Protein AF-0000000082835584 (afdb_homodimer)

pLDDT: mean 94.52, std 11.18, range [26.78, 98.94]

InterPro domains:
  IPR000182 GNAT domain [PF00583] (38-146)
  IPR000182 GNAT domain [PS51186] (7-173)
  IPR016181 Acyl-CoA N-acyltransferase [SSF55729] (5-172)
  IPR050832 Bacterial Acetyltransferase [PTHR43877] (9-153)

Foldseek 3Di:
DVPPQLKDKDWDALVCLVLVLVQLLVCCVPPVVFAQDHNVVSVPDDSVNSNCQADDPDLKTKMFMDNNPHTFWIKIKAADDDPVRRLEMEIHRTDGHPVPPPPCVSVVRVVVRVVSQLVPPNHFKYKYKGWPPPVVVVVSCVVVPKDFDDKAWQPDADPNDGTIMTIIMHTDPPD/DVPPQLKDKDWDALVCLVLVLVQLLVCCVPPVVFAQDHNVVSVPDDSVNSNCQADDPDLKTKMFMDNNPHTFWIKIKAADDDPVRRLEMEIHRTDGHPVPPPPCRSVVRVVVRVVSQLVPPNHFKYKYKGWPPPPVVVVSCVVVPKDFDDKAWQPDADPNDGTIMTIIMHTDPPD

Solvent-accessible surface area (backbone atoms only — not comparable to full-atom values): 19105 Å² total; per-residue (Å²): 132,80,82,70,74,60,58,46,76,45,74,47,47,63,89,43,26,68,61,48,53,52,51,51,49,49,44,31,67,74,46,40,74,76,43,72,64,47,44,83,64,55,73,72,55,48,65,68,55,45,27,49,63,38,58,45,93,60,91,38,45,29,35,31,33,20,53,75,88,44,76,44,28,35,25,30,28,37,58,41,79,49,81,28,30,42,40,29,30,37,48,44,72,74,47,59,43,78,94,58,58,94,69,60,56,65,58,55,40,49,50,54,39,51,54,50,49,64,67,38,83,70,37,40,34,40,32,38,72,43,39,64,85,44,56,69,60,52,51,52,44,41,74,72,58,33,41,77,39,30,51,41,73,61,53,33,42,55,94,84,42,68,38,38,26,34,32,31,37,28,76,54,84,93,117,132,82,83,70,72,61,59,45,76,45,72,47,47,62,88,43,24,66,62,49,52,51,51,52,50,49,44,30,67,75,46,40,75,77,44,71,62,48,44,84,64,56,72,72,56,49,66,71,56,47,27,49,64,38,59,46,93,60,90,38,42,29,34,31,33,20,52,76,88,44,78,45,29,36,24,29,29,36,56,41,79,49,80,29,30,40,39,30,29,37,49,44,72,73,46,59,43,78,94,57,57,93,69,59,55,62,58,55,41,48,49,54,38,52,54,50,48,64,66,38,83,70,38,40,34,41,30,39,73,44,38,63,84,45,56,69,59,53,51,52,43,42,76,74,57,34,41,76,40,28,50,40,75,61,54,33,41,55,94,84,42,69,36,40,26,35,31,32,37,28,76,53,84,95,117

Organism: NCBI:txid1287738

Radius of gyration: 22.12 Å; Cα contacts (8 Å, |Δi|>4): 661; chains: 2; bounding box: 45×80×45 Å

Sequence (350 aa):
MTSASGLLVRRLIPLDAQALRQLRLDALRETPEAFGSSYEEEHTLTLEDIRGWIAPADDSAMFGVFSETALAGIAGVTRQRKLKMRHKALIWSVYVAPEWRGRGLARLLMRAAIDHAGAMRGVRTVQLSVTANNAAARRLYASLGFEEYGLEREALCVNGQLYDEVLMALALSGRMTSASGLLVRRLIPLDAQALRQLRLDALRETPEAFGSSYEEEHTLTLEDIRGWIAPADDSAMFGVFSETALAGIAGVTRQRKLKMRHKALIWSVYVAPEWRGRGLARLLMRAAIDHAGAMRGVRTVQLSVTANNAAARRLYASLGFEEYGLEREALCVNGQLYDEVLMALALSGR

Secondary structure (DSSP, 8-state):
------EEEEE--GGGHHHHHHHHHHHHHH-GGG-SS-HHHHTT--HHHHHHHHS-SSS-EEEEEEETTEEEEEEEEEE--SGGGTTEEEEEEEEE-GGGTTSSHHHHHHHHHHHHHHHSTT--EEEEEEETT-HHHHHHHHHTT-EEEEEEEEEEEETTEEEEEEEEEEE-TT-/------EEEEE--GGGHHHHHHHHHHHHHH-GGG-SS-HHHHTT--HHHHHHHHS-SSS-EEEEEEETTEEEEEEEEEE--SGGGTTEEEEEEEEE-GGGTTSSHHHHHHHHHHHHHHHSTT--EEEEEEETT-HHHHHHHHHTT-EEEEEEEEEEEETTEEEEEEEEEEE-TT-

Structure (mmCIF, N/CA/C/O backbone):
data_AF-0000000082835584-model_v1
#
loop_
_entity.id
_entity.type
_entity.pdbx_description
1 polymer 'Mycothiol acetyltransferase'
#
loop_
_atom_site.group_PDB
_atom_site.id
_atom_site.type_symbol
_atom_site.label_atom_id
_atom_site.label_alt_id
_atom_site.label_comp_id
_atom_site.label_asym_id
_atom_site.label_entity_id
_atom_site.label_seq_id
_atom_site.pdbx_PDB_ins_code
_atom_site.Cartn_x
_atom_site.Cartn_y
_atom_site.Cartn_z
_atom_site.occupancy
_atom_site.B_iso_or_equiv
_atom_site.auth_seq_id
_atom_site.auth_comp_id
_atom_site.auth_asym_id
_atom_site.auth_atom_id
_atom_site.pdbx_PDB_model_num
ATOM 1 N N . MET A 1 1 ? -19.094 -39.125 -17.234 1 26.78 1 MET A N 1
ATOM 2 C CA . MET A 1 1 ? -18.078 -38.312 -17.906 1 26.78 1 MET A CA 1
ATOM 3 C C . MET A 1 1 ? -17.031 -37.812 -16.906 1 26.78 1 MET A C 1
ATOM 5 O O . MET A 1 1 ? -17.312 -36.938 -16.094 1 26.78 1 MET A O 1
ATOM 9 N N . THR A 1 2 ? -16.203 -38.719 -16.219 1 34.97 2 THR A N 1
ATOM 10 C CA . THR A 1 2 ? -15.211 -38.5 -15.18 1 34.97 2 THR A CA 1
ATOM 11 C C . THR A 1 2 ? -14.266 -37.375 -15.539 1 34.97 2 THR A C 1
ATOM 13 O O . THR A 1 2 ? -13.555 -37.438 -16.547 1 34.97 2 THR A O 1
ATOM 16 N N . SER A 1 3 ? -14.547 -36.156 -15.805 1 39.88 3 SER A N 1
ATOM 17 C CA . SER A 1 3 ? -13.727 -35.031 -16.25 1 39.88 3 SER A CA 1
ATOM 18 C C . SER A 1 3 ? -12.312 -35.125 -15.68 1 39.88 3 SER A C 1
ATOM 20 O O . SER A 1 3 ? -12.125 -34.969 -14.469 1 39.88 3 SER A O 1
ATOM 22 N N . ALA A 1 4 ? -11.359 -35.906 -16.078 1 44.84 4 ALA A N 1
ATOM 23 C CA . ALA A 1 4 ? -10.117 -36.594 -15.797 1 44.84 4 ALA A CA 1
ATOM 24 C C . ALA A 1 4 ? -9.039 -35.656 -15.289 1 44.84 4 ALA A C 1
ATOM 26 O O . ALA A 1 4 ? -7.895 -36.062 -15.07 1 44.84 4 ALA A O 1
ATOM 27 N N . SER A 1 5 ? -8.836 -34.25 -15.742 1 60.34 5 SER A N 1
ATOM 28 C CA . SER A 1 5 ? -7.586 -33.562 -15.508 1 60.34 5 SER A CA 1
ATOM 29 C C . SER A 1 5 ? -7.305 -33.406 -14.016 1 60.34 5 SER A C 1
ATOM 31 O O . SER A 1 5 ? -8.18 -33 -13.242 1 60.34 5 SER A O 1
ATOM 33 N N . GLY A 1 6 ? -6.676 -34.469 -13.461 1 82.12 6 GLY A N 1
ATOM 34 C CA . GLY A 1 6 ? -6.137 -34.719 -12.125 1 82.12 6 GLY A CA 1
ATOM 35 C C . GLY A 1 6 ? -5.758 -33.438 -11.398 1 82.12 6 GLY A C 1
ATOM 36 O O . GLY A 1 6 ? -5.004 -33.469 -10.43 1 82.12 6 GLY A O 1
ATOM 37 N N . LEU A 1 7 ? -6.266 -32.406 -11.984 1 91.44 7 LEU A N 1
ATOM 38 C CA . LEU A 1 7 ? -5.926 -31.141 -11.32 1 91.44 7 LEU A CA 1
ATOM 39 C C . LEU A 1 7 ? -7.012 -30.734 -10.328 1 91.44 7 LEU A C 1
ATOM 41 O O . LEU A 1 7 ? -8.203 -30.906 -10.602 1 91.44 7 LEU A O 1
ATOM 45 N N . LEU A 1 8 ? -6.691 -30.25 -9.172 1 95.12 8 LEU A N 1
ATOM 46 C CA . LEU A 1 8 ? -7.582 -29.812 -8.102 1 95.12 8 LEU A CA 1
ATOM 47 C C . LEU A 1 8 ? -7.184 -28.422 -7.613 1 95.12 8 LEU A C 1
ATOM 49 O O . LEU A 1 8 ? -6.012 -28.172 -7.316 1 95.12 8 LEU A O 1
ATOM 53 N N . VAL A 1 9 ? -8.18 -27.516 -7.656 1 97.94 9 VAL A N 1
ATOM 54 C CA . VAL A 1 9 ? -7.965 -26.219 -7.031 1 97.94 9 VAL A CA 1
ATOM 55 C C . VAL A 1 9 ? -8.648 -26.188 -5.664 1 97.94 9 VAL A C 1
ATOM 57 O O . VAL A 1 9 ? -9.836 -26.484 -5.551 1 97.94 9 VAL A O 1
ATOM 60 N N . ARG A 1 10 ? -7.914 -25.828 -4.688 1 97.12 10 ARG A N 1
ATOM 61 C CA . ARG A 1 10 ? -8.5 -25.734 -3.354 1 97.12 10 ARG A CA 1
ATOM 62 C C . ARG A 1 10 ? -7.719 -24.766 -2.479 1 97.12 10 ARG A C 1
ATOM 64 O O . ARG A 1 10 ? -6.598 -24.375 -2.814 1 97.12 10 ARG A O 1
ATOM 71 N N . ARG A 1 11 ? -8.359 -24.406 -1.353 1 97.31 11 ARG A N 1
ATOM 72 C CA . ARG A 1 11 ? -7.691 -23.594 -0.345 1 97.31 11 ARG A CA 1
ATOM 73 C C . ARG A 1 11 ? -6.539 -24.359 0.302 1 97.31 11 ARG A C 1
ATOM 75 O O . ARG A 1 11 ? -6.672 -25.547 0.618 1 97.31 11 ARG A O 1
ATOM 82 N N . LEU A 1 12 ? -5.422 -23.672 0.464 1 97.81 12 LEU A N 1
ATOM 83 C CA . LEU A 1 12 ? -4.281 -24.266 1.152 1 97.81 12 LEU A CA 1
ATOM 84 C C . LEU A 1 12 ? -4.547 -24.375 2.65 1 97.81 12 LEU A C 1
ATOM 86 O O . LEU A 1 12 ? -5.223 -23.516 3.227 1 97.81 12 LEU A O 1
ATOM 90 N N . ILE A 1 13 ? -4.016 -25.406 3.26 1 95.88 13 ILE A N 1
ATOM 91 C CA . ILE A 1 13 ? -4.113 -25.656 4.695 1 95.88 13 ILE A CA 1
ATOM 92 C C . ILE A 1 13 ? -2.717 -25.797 5.293 1 95.88 13 ILE A C 1
ATOM 94 O O . ILE A 1 13 ? -1.732 -25.922 4.562 1 95.88 13 ILE A O 1
ATOM 98 N N . PRO A 1 14 ? -2.604 -25.75 6.566 1 95.75 14 PRO A N 1
ATOM 99 C CA . PRO A 1 14 ? -1.285 -25.75 7.203 1 95.75 14 PRO A CA 1
ATOM 100 C C . PRO A 1 14 ? -0.418 -26.922 6.762 1 95.75 14 PRO A C 1
ATOM 102 O O . PRO A 1 14 ? 0.806 -26.797 6.676 1 95.75 14 PRO A O 1
ATOM 105 N N . LEU A 1 15 ? -0.981 -28 6.383 1 95.5 15 LEU A N 1
ATOM 106 C CA . LEU A 1 15 ? -0.237 -29.188 5.945 1 95.5 15 LEU A CA 1
ATOM 107 C C . LEU A 1 15 ? 0.437 -28.922 4.602 1 95.5 15 LEU A C 1
ATOM 109 O O . LEU A 1 15 ? 1.342 -29.672 4.207 1 95.5 15 LEU A O 1
ATOM 113 N N . ASP A 1 16 ? 0.063 -27.859 3.883 1 97.31 16 ASP A N 1
ATOM 114 C CA . ASP A 1 16 ? 0.624 -27.531 2.576 1 97.31 16 ASP A CA 1
ATOM 115 C C . ASP A 1 16 ? 1.821 -26.594 2.709 1 97.31 16 ASP A C 1
ATOM 117 O O . ASP A 1 16 ? 2.422 -26.203 1.708 1 97.31 16 ASP A O 1
ATOM 121 N N . ALA A 1 17 ? 2.217 -26.266 3.961 1 97.56 17 ALA A N 1
ATOM 122 C CA . ALA A 1 17 ? 3.166 -25.188 4.215 1 97.56 17 ALA A CA 1
ATOM 123 C C . ALA A 1 17 ? 4.508 -25.469 3.547 1 97.56 17 ALA A C 1
ATOM 125 O O . ALA A 1 17 ? 5.113 -24.562 2.955 1 97.56 17 ALA A O 1
ATOM 126 N N . GLN A 1 18 ? 4.973 -26.672 3.652 1 97.75 18 GLN A N 1
ATOM 127 C CA . GLN A 1 18 ? 6.273 -27 3.078 1 97.75 18 GLN A CA 1
ATOM 128 C C . GLN A 1 18 ? 6.262 -26.844 1.561 1 97.75 18 GLN A C 1
ATOM 130 O O . GLN A 1 18 ? 7.184 -26.266 0.98 1 97.75 18 GLN A O 1
ATOM 135 N N . ALA A 1 19 ? 5.262 -27.391 0.905 1 98.19 19 ALA A N 1
ATOM 136 C CA . ALA A 1 19 ? 5.133 -27.281 -0.545 1 98.19 19 ALA A CA 1
ATOM 137 C C . ALA A 1 19 ? 4.992 -25.828 -0.977 1 98.19 19 ALA A C 1
ATOM 139 O O . ALA A 1 19 ? 5.57 -25.422 -1.984 1 98.19 19 ALA A O 1
ATOM 140 N N . LEU A 1 20 ? 4.25 -25.109 -0.213 1 98.38 20 LEU A N 1
ATOM 141 C CA . LEU A 1 20 ? 4.066 -23.688 -0.498 1 98.38 20 LEU A CA 1
ATOM 142 C C . LEU A 1 20 ? 5.395 -22.938 -0.404 1 98.38 20 LEU A C 1
ATOM 144 O O . LEU A 1 20 ? 5.738 -22.156 -1.298 1 98.38 20 LEU A O 1
ATOM 148 N N . ARG A 1 21 ? 6.109 -23.141 0.672 1 98.25 21 ARG A N 1
ATOM 149 C CA . ARG A 1 21 ? 7.398 -22.484 0.85 1 98.25 21 ARG A CA 1
ATOM 150 C C . ARG A 1 21 ? 8.32 -22.75 -0.335 1 98.25 21 ARG A C 1
ATOM 152 O O . ARG A 1 21 ? 8.922 -21.828 -0.881 1 98.25 21 ARG A O 1
ATOM 159 N N . GLN A 1 22 ? 8.383 -24 -0.688 1 98.06 22 GLN A N 1
ATOM 160 C CA . GLN A 1 22 ? 9.266 -24.375 -1.788 1 98.06 22 GLN A CA 1
ATOM 161 C C . GLN A 1 22 ? 8.828 -23.703 -3.09 1 98.06 22 GLN A C 1
ATOM 163 O O . GLN A 1 22 ? 9.656 -23.156 -3.822 1 98.06 22 GLN A O 1
ATOM 168 N N . LEU A 1 23 ? 7.582 -23.719 -3.4 1 98.44 23 LEU A N 1
ATOM 169 C CA . LEU A 1 23 ? 7.078 -23.125 -4.637 1 98.44 23 LEU A CA 1
ATOM 170 C C . LEU A 1 23 ? 7.324 -21.625 -4.664 1 98.44 23 LEU A C 1
ATOM 172 O O . LEU A 1 23 ? 7.707 -21.078 -5.699 1 98.44 23 LEU A O 1
ATOM 176 N N . ARG A 1 24 ? 7.062 -20.969 -3.559 1 98.19 24 ARG A N 1
ATOM 177 C CA . ARG A 1 24 ? 7.305 -19.531 -3.467 1 98.19 24 ARG A CA 1
ATOM 178 C C . ARG A 1 24 ? 8.773 -19.203 -3.695 1 98.19 24 ARG A C 1
ATOM 180 O O . ARG A 1 24 ? 9.102 -18.281 -4.43 1 98.19 24 ARG A O 1
ATOM 187 N N . LEU A 1 25 ? 9.633 -19.953 -3.027 1 98.31 25 LEU A N 1
ATOM 188 C CA . LEU A 1 25 ? 11.062 -19.688 -3.197 1 98.31 25 LEU A CA 1
ATOM 189 C C . LEU A 1 25 ? 11.484 -19.938 -4.641 1 98.31 25 LEU A C 1
ATOM 191 O O . LEU A 1 25 ? 12.273 -19.172 -5.199 1 98.31 25 LEU A O 1
ATOM 195 N N . ASP A 1 26 ? 10.961 -20.984 -5.266 1 98.25 26 ASP A N 1
ATOM 196 C CA . ASP A 1 26 ? 11.227 -21.234 -6.68 1 98.25 26 ASP A CA 1
ATOM 197 C C . ASP A 1 26 ? 10.734 -20.078 -7.543 1 98.25 26 ASP A C 1
ATOM 199 O O . ASP A 1 26 ? 11.438 -19.641 -8.453 1 98.25 26 ASP A O 1
ATOM 203 N N . ALA A 1 27 ? 9.578 -19.609 -7.277 1 98.38 27 ALA A N 1
ATOM 204 C CA . ALA A 1 27 ? 8.984 -18.484 -8.016 1 98.38 27 ALA A CA 1
ATOM 205 C C . ALA A 1 27 ? 9.867 -17.25 -7.926 1 98.38 27 ALA A C 1
ATOM 207 O O . ALA A 1 27 ? 10.133 -16.594 -8.938 1 98.38 27 ALA A O 1
ATOM 208 N N . LEU A 1 28 ? 10.352 -16.922 -6.699 1 98.19 28 LEU A N 1
ATOM 209 C CA . LEU A 1 28 ? 11.133 -15.719 -6.434 1 98.19 28 LEU A CA 1
ATOM 210 C C . LEU A 1 28 ? 12.492 -15.789 -7.117 1 98.19 28 LEU A C 1
ATOM 212 O O . LEU A 1 28 ? 13.078 -14.766 -7.457 1 98.19 28 LEU A O 1
ATOM 216 N N . ARG A 1 29 ? 12.945 -17.016 -7.352 1 97.62 29 ARG A N 1
ATOM 217 C CA . ARG A 1 29 ? 14.203 -17.203 -8.07 1 97.62 29 ARG A CA 1
ATOM 218 C C . ARG A 1 29 ? 13.977 -17.141 -9.578 1 97.62 29 ARG A C 1
ATOM 220 O O . ARG A 1 29 ? 14.773 -16.547 -10.312 1 97.62 29 ARG A O 1
ATOM 227 N N . GLU A 1 30 ? 12.969 -17.75 -10.008 1 97.44 30 GLU A N 1
ATOM 228 C CA . GLU A 1 30 ? 12.695 -17.906 -11.438 1 97.44 30 GLU A CA 1
ATOM 229 C C . GLU A 1 30 ? 12.25 -16.594 -12.062 1 97.44 30 GLU A C 1
ATOM 231 O O . GLU A 1 30 ? 12.688 -16.234 -13.164 1 97.44 30 GLU A O 1
ATOM 236 N N . THR A 1 31 ? 11.375 -15.852 -11.484 1 96.81 31 THR A N 1
ATOM 237 C CA . THR A 1 31 ? 10.844 -14.602 -12 1 96.81 31 THR A CA 1
ATOM 238 C C . THR A 1 31 ? 10.789 -13.539 -10.906 1 96.81 31 THR A C 1
ATOM 240 O O . THR A 1 31 ? 9.711 -13.062 -10.539 1 96.81 31 THR A O 1
ATOM 243 N N . PRO A 1 32 ? 11.945 -13.109 -10.43 1 97.62 32 PRO A N 1
ATOM 244 C CA . PRO A 1 32 ? 11.984 -12.188 -9.297 1 97.62 32 PRO A CA 1
ATOM 245 C C . PRO A 1 32 ? 11.219 -10.891 -9.562 1 97.62 32 PRO A C 1
ATOM 247 O O . PRO A 1 32 ? 10.656 -10.305 -8.641 1 97.62 32 PRO A O 1
ATOM 250 N N . GLU A 1 33 ? 11.031 -10.445 -10.766 1 97.56 33 GLU A N 1
ATOM 251 C CA . GLU A 1 33 ? 10.398 -9.172 -11.07 1 97.56 33 GLU A CA 1
ATOM 252 C C . GLU A 1 33 ? 8.875 -9.273 -10.992 1 97.56 33 GLU A C 1
ATOM 254 O O . GLU A 1 33 ? 8.18 -8.258 -10.992 1 97.56 33 GLU A O 1
ATOM 259 N N . ALA A 1 34 ? 8.391 -10.461 -10.898 1 97 34 ALA A N 1
ATOM 260 C CA . ALA A 1 34 ? 6.945 -10.664 -10.867 1 97 34 ALA A CA 1
ATOM 261 C C . ALA A 1 34 ? 6.391 -10.469 -9.461 1 97 34 ALA A C 1
ATOM 263 O O . ALA A 1 34 ? 5.176 -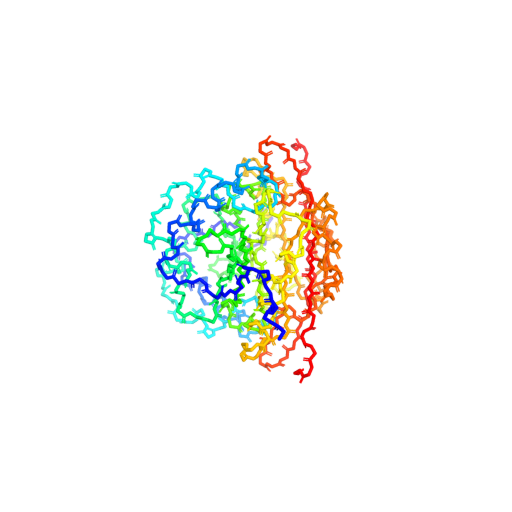10.461 -9.258 1 97 34 ALA A O 1
ATOM 264 N N . PHE A 1 35 ? 7.309 -10.281 -8.5 1 97.56 35 PHE A N 1
ATOM 265 C CA . PHE A 1 35 ? 6.883 -10.227 -7.109 1 97.56 35 PHE A CA 1
ATOM 266 C C . PHE A 1 35 ? 7.547 -9.055 -6.387 1 97.56 35 PHE A C 1
ATOM 268 O O . PHE A 1 35 ? 8.719 -8.758 -6.625 1 97.56 35 PHE A O 1
ATOM 275 N N . GLY A 1 36 ? 6.777 -8.453 -5.5 1 97 36 GLY A N 1
ATOM 276 C CA . GLY A 1 36 ? 7.355 -7.461 -4.609 1 97 36 GLY A CA 1
ATOM 277 C C . GLY A 1 36 ? 8.258 -8.055 -3.551 1 97 36 GLY A C 1
ATOM 278 O O . GLY A 1 36 ? 9.188 -7.398 -3.074 1 97 36 GLY A O 1
ATOM 279 N N . SER A 1 37 ? 7.996 -9.258 -3.188 1 96.56 37 SER A N 1
ATOM 280 C CA . SER A 1 37 ? 8.844 -9.969 -2.238 1 96.56 37 SER A CA 1
ATOM 281 C C . SER A 1 37 ? 10.141 -10.438 -2.896 1 96.56 37 SER A C 1
ATOM 283 O O . SER A 1 37 ? 10.195 -10.594 -4.117 1 96.56 37 SER A O 1
ATOM 285 N N . SER A 1 38 ? 11.156 -10.656 -2.074 1 97.5 38 SER A N 1
ATOM 286 C CA . SER A 1 38 ? 12.43 -11.156 -2.58 1 97.5 38 SER A CA 1
ATOM 287 C C . SER A 1 38 ? 12.781 -12.508 -1.958 1 97.5 38 SER A C 1
ATOM 289 O O . SER A 1 38 ? 12.312 -12.836 -0.865 1 97.5 38 SER A O 1
ATOM 291 N N . TYR A 1 39 ? 13.555 -13.25 -2.775 1 97.69 39 TYR A N 1
ATOM 292 C CA . TYR A 1 39 ? 14.086 -14.5 -2.234 1 97.69 39 TYR A CA 1
ATOM 293 C C . TYR A 1 39 ? 14.836 -14.25 -0.928 1 97.69 39 TYR A C 1
ATOM 295 O O . TYR A 1 39 ? 14.656 -14.992 0.044 1 97.69 39 TYR A O 1
ATOM 303 N N . GLU A 1 40 ? 15.633 -13.172 -0.866 1 96.44 40 GLU A N 1
ATOM 304 C CA . GLU A 1 40 ? 16.484 -12.812 0.265 1 96.44 40 GLU A CA 1
ATOM 305 C C . GLU A 1 40 ? 15.656 -12.602 1.531 1 96.44 40 GLU A C 1
ATOM 307 O O . GLU A 1 40 ? 16.094 -12.961 2.629 1 96.44 40 GLU A O 1
ATOM 312 N N . GLU A 1 41 ? 14.523 -12.117 1.358 1 96.44 41 GLU A N 1
ATOM 313 C CA . GLU A 1 41 ? 13.664 -11.875 2.514 1 96.44 41 GLU A CA 1
ATOM 314 C C . GLU A 1 41 ? 12.891 -13.141 2.895 1 96.44 41 GLU A C 1
ATOM 316 O O . GLU A 1 41 ? 12.82 -13.5 4.07 1 96.44 41 GLU A O 1
ATOM 321 N N . GLU A 1 42 ? 12.383 -13.914 1.925 1 96.44 42 GLU A N 1
ATOM 322 C CA . GLU A 1 42 ? 11.453 -14.992 2.238 1 96.44 42 GLU A CA 1
ATOM 323 C C . GLU A 1 42 ? 12.188 -16.281 2.6 1 96.44 42 GLU A C 1
ATOM 325 O O . GLU A 1 42 ? 11.625 -17.156 3.262 1 96.44 42 GLU A O 1
ATOM 330 N N . HIS A 1 43 ? 13.43 -16.422 2.115 1 97.25 43 HIS A N 1
ATOM 331 C CA . HIS A 1 43 ? 14.141 -17.656 2.414 1 97.25 43 HIS A CA 1
ATOM 332 C C . HIS A 1 43 ? 14.43 -17.781 3.906 1 97.25 43 HIS A C 1
ATOM 334 O O . HIS A 1 43 ? 14.734 -18.875 4.395 1 97.25 43 HIS A O 1
ATOM 340 N N . THR A 1 44 ? 14.312 -16.672 4.672 1 97.06 44 THR A N 1
ATOM 341 C CA . THR A 1 44 ? 14.602 -16.656 6.102 1 97.06 44 THR A CA 1
ATOM 342 C C . THR A 1 44 ? 13.359 -17.031 6.902 1 97.06 44 THR A C 1
ATOM 344 O O . THR A 1 44 ? 13.445 -17.281 8.109 1 97.06 44 THR A O 1
ATOM 347 N N . LEU A 1 45 ? 12.227 -17.094 6.301 1 96.81 45 LEU A N 1
ATOM 348 C CA . LEU A 1 45 ? 10.984 -17.391 7 1 96.81 45 LEU A CA 1
ATOM 349 C C . LEU A 1 45 ? 10.922 -18.859 7.41 1 96.81 45 LEU A C 1
ATOM 351 O O . LEU A 1 45 ? 11.367 -19.734 6.66 1 96.81 45 LEU A O 1
ATOM 355 N N . THR A 1 46 ? 10.367 -19.141 8.508 1 96.88 46 THR A N 1
ATOM 356 C CA . THR A 1 46 ? 10.18 -20.5 9.008 1 96.88 46 THR A CA 1
ATOM 357 C C . THR A 1 46 ? 8.883 -21.094 8.484 1 96.88 46 THR A C 1
ATOM 359 O O . THR A 1 46 ? 8.039 -20.375 7.926 1 96.88 46 THR A O 1
ATOM 362 N N . LEU A 1 47 ? 8.758 -22.359 8.633 1 96.25 47 LEU A N 1
ATOM 363 C CA . LEU A 1 47 ? 7.5 -23 8.25 1 96.25 47 LEU A CA 1
ATOM 364 C C . LEU A 1 47 ? 6.34 -22.453 9.078 1 96.25 47 LEU A C 1
ATOM 366 O O . LEU A 1 47 ? 5.211 -22.375 8.586 1 96.25 47 LEU A O 1
ATOM 370 N N . GLU A 1 48 ? 6.625 -22.078 10.312 1 95.88 48 GLU A N 1
ATOM 371 C CA . GLU A 1 48 ? 5.594 -21.484 11.156 1 95.88 48 GLU A CA 1
ATOM 372 C C . GLU A 1 48 ? 5.113 -20.156 10.578 1 95.88 48 GLU A C 1
ATOM 374 O O . GLU A 1 48 ? 3.92 -19.859 10.609 1 95.88 48 GLU A O 1
ATOM 379 N N . ASP A 1 49 ? 6.016 -19.375 10.023 1 95.25 49 ASP A N 1
ATOM 380 C CA . ASP A 1 49 ? 5.648 -18.141 9.336 1 95.25 49 ASP A CA 1
ATOM 381 C C . ASP A 1 49 ? 4.73 -18.422 8.148 1 95.25 49 ASP A C 1
ATOM 383 O O . ASP A 1 49 ? 3.715 -17.75 7.965 1 95.25 49 ASP A O 1
ATOM 387 N N . ILE A 1 50 ? 5.145 -19.438 7.43 1 96.31 50 ILE A N 1
ATOM 388 C CA . ILE A 1 50 ? 4.395 -19.797 6.23 1 96.31 50 ILE A CA 1
ATOM 389 C C . ILE A 1 50 ? 3.002 -20.281 6.625 1 96.31 50 ILE A C 1
ATOM 391 O O . ILE A 1 50 ? 2.012 -19.938 5.98 1 96.31 50 ILE A O 1
ATOM 395 N N . ARG A 1 51 ? 2.879 -21.031 7.641 1 94.69 51 ARG A N 1
ATOM 396 C CA . ARG A 1 51 ? 1.584 -21.484 8.133 1 94.69 51 ARG A CA 1
ATOM 397 C C . ARG A 1 51 ? 0.695 -20.312 8.516 1 94.69 51 ARG A C 1
ATOM 399 O O . ARG A 1 51 ? -0.521 -20.359 8.32 1 94.69 51 ARG A O 1
ATOM 406 N N . GLY A 1 52 ? 1.262 -19.312 8.984 1 90.75 52 GLY A N 1
ATOM 407 C CA . GLY A 1 52 ? 0.526 -18.094 9.32 1 90.75 52 GLY A CA 1
ATOM 408 C C . GLY A 1 52 ? -0.094 -17.422 8.109 1 90.75 52 GLY A C 1
ATOM 409 O O . GLY A 1 52 ? -1.146 -16.797 8.219 1 90.75 52 GLY A O 1
ATOM 410 N N . TRP A 1 53 ? 0.565 -17.594 6.977 1 89 53 TRP A N 1
ATOM 411 C CA . TRP A 1 53 ? 0.026 -17.031 5.742 1 89 53 TRP A CA 1
ATOM 412 C C . TRP A 1 53 ? -1.274 -17.719 5.352 1 89 53 TRP A C 1
ATOM 414 O O . TRP A 1 53 ? -2.174 -17.094 4.785 1 89 53 TRP A O 1
ATOM 424 N N . ILE A 1 54 ? -1.313 -19 5.57 1 90.88 54 ILE A N 1
ATOM 425 C CA . ILE A 1 54 ? -2.387 -19.766 4.938 1 90.88 54 ILE A CA 1
ATOM 426 C C . ILE A 1 54 ? -3.443 -20.125 5.977 1 90.88 54 ILE A C 1
ATOM 428 O O . ILE A 1 54 ? -4.418 -20.812 5.668 1 90.88 54 ILE A O 1
ATOM 432 N N . ALA A 1 55 ? -3.297 -19.844 7.18 1 83.75 55 ALA A N 1
ATOM 433 C CA . ALA A 1 55 ? -4.312 -19.922 8.227 1 83.75 55 ALA A CA 1
ATOM 434 C C . ALA A 1 55 ? -4.5 -18.578 8.922 1 83.75 55 ALA A C 1
ATOM 436 O O . ALA A 1 55 ? -4.289 -18.469 10.125 1 83.75 55 ALA A O 1
ATOM 437 N N . PRO A 1 56 ? -4.969 -17.688 8.07 1 77.19 56 PRO A N 1
ATOM 438 C CA . PRO A 1 56 ? -5.121 -16.359 8.68 1 77.19 56 PRO A CA 1
ATOM 439 C C . PRO A 1 56 ? -6.348 -16.266 9.586 1 77.19 56 PRO A C 1
ATOM 441 O O . PRO A 1 56 ? -7.262 -17.094 9.477 1 77.19 56 PRO A O 1
ATOM 444 N N . ALA A 1 57 ? -6.293 -15.266 10.422 1 76.38 57 ALA A N 1
ATOM 445 C CA . ALA A 1 57 ? -7.395 -15.023 11.352 1 76.38 57 ALA A CA 1
ATOM 446 C C . ALA A 1 57 ? -8.547 -14.297 10.656 1 76.38 57 ALA A C 1
ATOM 448 O O . ALA A 1 57 ? -9.672 -14.281 11.156 1 76.38 57 ALA A O 1
ATOM 449 N N . ASP A 1 58 ? -8.258 -13.727 9.578 1 83.31 58 ASP A N 1
ATOM 450 C CA . ASP A 1 58 ? -9.266 -12.945 8.867 1 83.31 58 ASP A CA 1
ATOM 451 C C . ASP A 1 58 ? -9.789 -13.703 7.648 1 83.31 58 ASP A C 1
ATOM 453 O O . ASP A 1 58 ? -9.68 -14.93 7.574 1 83.31 58 ASP A O 1
ATOM 457 N N . ASP A 1 59 ? -10.422 -13.031 6.723 1 90.56 59 ASP A N 1
ATOM 458 C CA . ASP A 1 59 ? -11.094 -13.633 5.574 1 90.56 59 ASP A CA 1
ATOM 459 C C . ASP A 1 59 ? -10.094 -13.938 4.453 1 90.56 59 ASP A C 1
ATOM 461 O O . ASP A 1 59 ? -10.492 -14.367 3.369 1 90.56 59 ASP A O 1
ATOM 465 N N . SER A 1 60 ? -8.82 -13.734 4.699 1 93 60 SER A N 1
ATOM 466 C CA . SER A 1 60 ? -7.809 -13.977 3.678 1 93 60 SER A CA 1
ATOM 467 C C . SER A 1 60 ? -7.652 -15.469 3.4 1 93 60 SER A C 1
ATOM 469 O O . SER A 1 60 ? -8.078 -16.297 4.199 1 93 60 SER A O 1
ATOM 471 N N . ALA A 1 61 ? -7.125 -15.773 2.221 1 96.56 61 ALA A N 1
ATOM 472 C CA . ALA A 1 61 ? -6.91 -17.172 1.827 1 96.56 61 ALA A CA 1
ATOM 473 C C . ALA A 1 61 ? -5.844 -17.266 0.737 1 96.56 61 ALA A C 1
ATOM 475 O O . ALA A 1 61 ? -5.551 -16.281 0.054 1 96.56 61 ALA A O 1
ATOM 476 N N . MET A 1 62 ? -5.305 -18.438 0.705 1 97.75 62 MET A N 1
ATOM 477 C CA . MET A 1 62 ? -4.48 -18.812 -0.442 1 97.75 62 MET A CA 1
ATOM 478 C C . MET A 1 62 ? -5.004 -20.078 -1.095 1 97.75 62 MET A C 1
ATOM 480 O O . MET A 1 62 ? -5.414 -21.016 -0.403 1 97.75 62 MET A O 1
ATOM 484 N N . PHE A 1 63 ? -4.953 -20.078 -2.398 1 98.25 63 PHE A N 1
ATOM 485 C CA . PHE A 1 63 ? -5.41 -21.219 -3.164 1 98.25 63 PHE A CA 1
ATOM 486 C C . PHE A 1 63 ? -4.25 -21.875 -3.906 1 98.25 63 PHE A C 1
ATOM 488 O O . PHE A 1 63 ? -3.328 -21.188 -4.352 1 98.25 63 PHE A O 1
ATOM 495 N N . GLY A 1 64 ? -4.328 -23.203 -4 1 98.56 64 GLY A N 1
ATOM 496 C CA . GLY A 1 64 ? -3.398 -23.984 -4.801 1 98.56 64 GLY A CA 1
ATOM 497 C C . GLY A 1 64 ? -4.086 -24.812 -5.863 1 98.56 64 GLY A C 1
ATOM 498 O O . GLY A 1 64 ? -5.242 -25.203 -5.703 1 98.56 64 GLY A O 1
ATOM 499 N N . VAL A 1 65 ? -3.377 -24.953 -6.949 1 98.62 65 VAL A N 1
ATOM 500 C CA . VAL A 1 65 ? -3.76 -25.984 -7.922 1 98.62 65 VAL A CA 1
ATOM 501 C C . VAL A 1 65 ? -2.814 -27.172 -7.816 1 98.62 65 VAL A C 1
ATOM 503 O O . VAL A 1 65 ? -1.594 -27.016 -7.809 1 98.62 65 VAL A O 1
ATOM 506 N N . PHE A 1 66 ? -3.449 -28.375 -7.688 1 97.94 66 PHE A N 1
ATOM 507 C CA . PHE A 1 66 ? -2.686 -29.594 -7.441 1 97.94 66 PHE A CA 1
ATOM 508 C C . PHE A 1 66 ? -2.836 -30.562 -8.602 1 97.94 66 PHE A C 1
ATOM 510 O O . PHE A 1 66 ? -3.932 -30.734 -9.141 1 97.94 66 PHE A O 1
ATOM 517 N N . SER A 1 67 ? -1.758 -31.047 -9.031 1 94.81 67 SER A N 1
ATOM 518 C CA . SER A 1 67 ? -1.727 -32.281 -9.789 1 94.81 67 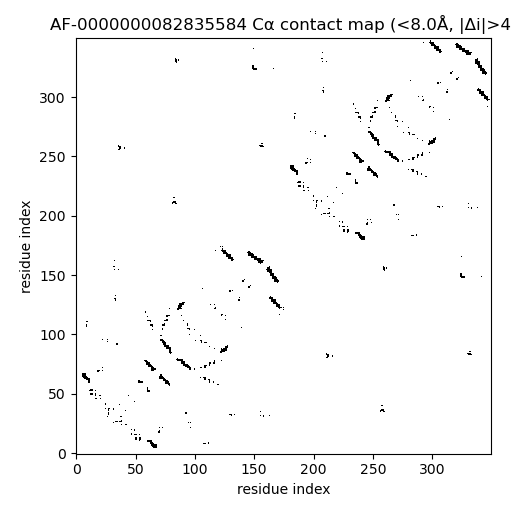SER A CA 1
ATOM 519 C C . SER A 1 67 ? -1.335 -33.469 -8.906 1 94.81 67 SER A C 1
ATOM 521 O O . SER A 1 67 ? -0.165 -33.625 -8.547 1 94.81 67 SER A O 1
ATOM 523 N N . GLU A 1 68 ? -2.322 -34.25 -8.555 1 89.62 68 GLU A N 1
ATOM 524 C CA . GLU A 1 68 ? -2.121 -35.25 -7.531 1 89.62 68 GLU A CA 1
ATOM 525 C C . GLU A 1 68 ? -1.643 -34.625 -6.223 1 89.62 68 GLU A C 1
ATOM 527 O O . GLU A 1 68 ? -2.346 -33.812 -5.621 1 89.62 68 GLU A O 1
ATOM 532 N N . THR A 1 69 ? -0.348 -34.875 -5.852 1 89 69 THR A N 1
ATOM 533 C CA . THR A 1 69 ? 0.125 -34.344 -4.578 1 89 69 THR A CA 1
ATOM 534 C C . THR A 1 69 ? 1.029 -33.125 -4.797 1 89 69 THR A C 1
ATOM 536 O O . THR A 1 69 ? 1.385 -32.438 -3.844 1 89 69 THR A O 1
ATOM 539 N N . ALA A 1 70 ? 1.267 -32.844 -6.043 1 95.38 70 ALA A N 1
ATOM 540 C CA . ALA A 1 70 ? 2.203 -31.766 -6.348 1 95.38 70 ALA A CA 1
ATOM 541 C C . ALA A 1 70 ? 1.485 -30.422 -6.422 1 95.38 70 ALA A C 1
ATOM 543 O O . ALA A 1 70 ? 0.465 -30.297 -7.102 1 95.38 70 ALA A O 1
ATOM 544 N N . LEU A 1 71 ? 1.936 -29.469 -5.711 1 98.25 71 LEU A N 1
ATOM 545 C CA . LEU A 1 71 ? 1.443 -28.094 -5.809 1 98.25 71 LEU A CA 1
ATOM 546 C C . LEU A 1 71 ? 2.006 -27.406 -7.043 1 98.25 71 LEU A C 1
ATOM 548 O O . LEU A 1 71 ? 3.203 -27.109 -7.105 1 98.25 71 LEU A O 1
ATOM 552 N N . ALA A 1 72 ? 1.16 -27.109 -8.016 1 98.31 72 ALA A N 1
ATOM 553 C CA . ALA A 1 72 ? 1.59 -26.625 -9.336 1 98.31 72 ALA A CA 1
ATOM 554 C C . ALA A 1 72 ? 1.496 -25.109 -9.43 1 98.31 72 ALA A C 1
ATOM 556 O O . ALA A 1 72 ? 2.133 -24.5 -10.289 1 98.31 72 ALA A O 1
ATOM 557 N N . GLY A 1 73 ? 0.694 -24.5 -8.617 1 98.69 73 GLY A N 1
ATOM 558 C CA . GLY A 1 73 ? 0.496 -23.047 -8.648 1 98.69 73 GLY A CA 1
ATOM 559 C C . GLY A 1 73 ? -0.238 -22.516 -7.434 1 98.69 73 GLY A C 1
ATOM 560 O O . GLY A 1 73 ? -0.801 -23.297 -6.656 1 98.69 73 GLY A O 1
ATOM 561 N N . ILE A 1 74 ? -0.161 -21.188 -7.273 1 98.81 74 ILE A N 1
ATOM 562 C CA . ILE A 1 74 ? -0.759 -20.562 -6.098 1 98.81 74 ILE A CA 1
ATOM 563 C C . ILE A 1 74 ? -1.306 -19.188 -6.465 1 98.81 74 ILE A C 1
ATOM 565 O O . ILE A 1 74 ? -0.884 -18.594 -7.457 1 98.81 74 ILE A O 1
ATOM 569 N N . ALA A 1 75 ? -2.234 -18.719 -5.664 1 98.62 75 ALA A N 1
ATOM 570 C CA . ALA A 1 75 ? -2.744 -17.359 -5.645 1 98.62 75 ALA A CA 1
ATOM 571 C C . ALA A 1 75 ? -3.281 -17 -4.266 1 98.62 75 ALA A C 1
ATOM 573 O O . ALA A 1 75 ? -4.047 -17.75 -3.668 1 98.62 75 ALA A O 1
ATOM 574 N N . GLY A 1 76 ? -2.904 -15.883 -3.771 1 97.69 76 GLY A N 1
ATOM 575 C CA . GLY A 1 76 ? -3.426 -15.391 -2.504 1 97.69 76 GLY A CA 1
ATOM 576 C C . GLY A 1 76 ? -4.422 -14.258 -2.664 1 97.69 76 GLY A C 1
ATOM 577 O O . GLY A 1 76 ? -4.387 -13.531 -3.658 1 97.69 76 GLY A O 1
ATOM 578 N N . VAL A 1 77 ? -5.309 -14.141 -1.718 1 97.88 77 VAL A N 1
ATOM 579 C CA . VAL A 1 77 ? -6.238 -13.016 -1.654 1 97.88 77 VAL A CA 1
ATOM 580 C C . VAL A 1 77 ? -6.406 -12.562 -0.206 1 97.88 77 VAL A C 1
ATOM 582 O O . VAL A 1 77 ? -6.633 -13.383 0.686 1 97.88 77 VAL A O 1
ATOM 585 N N . THR A 1 78 ? -6.219 -11.289 0.005 1 97.12 78 THR A N 1
ATOM 586 C CA . THR A 1 78 ? -6.312 -10.742 1.354 1 97.12 78 THR A CA 1
ATOM 587 C C . THR A 1 78 ? -7.234 -9.523 1.382 1 97.12 78 THR A C 1
ATOM 589 O O . THR A 1 78 ? -7.266 -8.742 0.433 1 97.12 78 THR A O 1
ATOM 592 N N . ARG A 1 79 ? -7.996 -9.484 2.465 1 96.12 79 ARG A N 1
ATOM 593 C CA . ARG A 1 79 ? -8.789 -8.281 2.691 1 96.12 79 ARG A CA 1
ATOM 594 C C . ARG A 1 79 ? -7.941 -7.172 3.299 1 96.12 79 ARG A C 1
ATOM 596 O O . ARG A 1 79 ? -7.121 -7.422 4.184 1 96.12 79 ARG A O 1
ATOM 603 N N . GLN A 1 80 ? -8.133 -5.957 2.76 1 96.5 80 GLN A N 1
ATOM 604 C CA . GLN A 1 80 ? -7.484 -4.824 3.402 1 96.5 80 GLN A CA 1
ATOM 605 C C . GLN A 1 80 ? 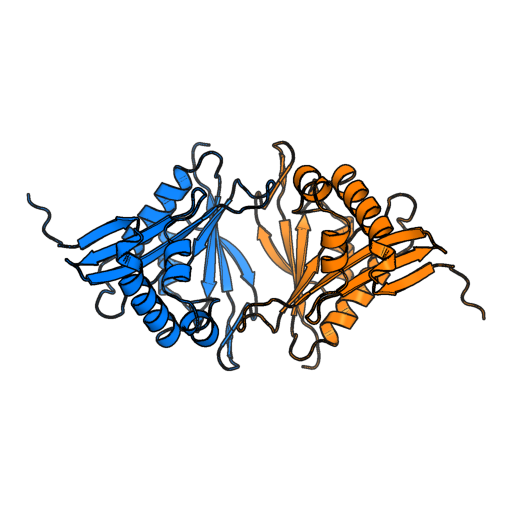-7.883 -4.719 4.871 1 96.5 80 GLN A C 1
ATOM 607 O O . GLN A 1 80 ? -9.047 -4.93 5.219 1 96.5 80 GLN A O 1
ATOM 612 N N . ARG A 1 81 ? -6.934 -4.312 5.73 1 93.88 81 ARG A N 1
ATOM 613 C CA . ARG A 1 81 ? -7.141 -4.426 7.172 1 93.88 81 ARG A CA 1
ATOM 614 C C . ARG A 1 81 ? -7.68 -3.125 7.754 1 93.88 81 ARG A C 1
ATOM 616 O O . ARG A 1 81 ? -8.461 -3.141 8.703 1 93.88 81 ARG A O 1
ATOM 623 N N . LYS A 1 82 ? -7.262 -1.997 7.223 1 96.75 82 LYS A N 1
ATOM 624 C CA . LYS A 1 82 ? -7.734 -0.723 7.754 1 96.75 82 LYS A CA 1
ATOM 625 C C . LYS A 1 82 ? -9.25 -0.592 7.605 1 96.75 82 LYS A C 1
ATOM 627 O O . LYS A 1 82 ? -9.805 -0.967 6.574 1 96.75 82 LYS A O 1
ATOM 632 N N . LEU A 1 83 ? -9.906 -0.037 8.586 1 97.12 83 LEU A N 1
ATOM 633 C CA . LEU A 1 83 ? -11.359 0.042 8.633 1 97.12 83 LEU A CA 1
ATOM 634 C C . LEU A 1 83 ? -11.914 0.721 7.387 1 97.12 83 LEU A C 1
ATOM 636 O O . LEU A 1 83 ? -12.922 0.284 6.836 1 97.12 83 LEU A O 1
ATOM 640 N N . LYS A 1 84 ? -11.273 1.712 6.902 1 98.31 84 LYS A N 1
ATOM 641 C CA . LYS A 1 84 ? -11.781 2.52 5.797 1 98.31 84 LYS A CA 1
ATOM 642 C C . LYS A 1 84 ? -11.453 1.878 4.453 1 98.31 84 LYS A C 1
ATOM 644 O O . LYS A 1 84 ? -11.781 2.43 3.4 1 98.31 84 LYS A O 1
ATOM 649 N N . MET A 1 85 ? -10.797 0.671 4.52 1 98.25 85 MET A N 1
ATOM 650 C CA . MET A 1 85 ? -10.375 0.024 3.279 1 98.25 85 MET A CA 1
ATOM 651 C C . MET A 1 85 ? -10.859 -1.421 3.23 1 98.25 85 MET A C 1
ATOM 653 O O . MET A 1 85 ? -10.469 -2.182 2.342 1 98.25 85 MET A O 1
ATOM 657 N N . ARG A 1 86 ? -11.734 -1.83 4.129 1 96.88 86 ARG A N 1
ATOM 658 C CA . ARG A 1 86 ? -12.148 -3.221 4.285 1 96.88 86 ARG A CA 1
ATOM 659 C C . ARG A 1 86 ? -13.039 -3.66 3.131 1 96.88 86 ARG A C 1
ATOM 661 O O . ARG A 1 86 ? -13.312 -4.852 2.965 1 96.88 86 ARG A O 1
ATOM 668 N N . HIS A 1 87 ? -13.547 -2.693 2.336 1 97.69 87 HIS A N 1
ATOM 669 C CA . HIS A 1 87 ? -14.367 -3.021 1.177 1 97.69 87 HIS A CA 1
ATOM 670 C C . HIS A 1 87 ? -13.508 -3.451 -0.005 1 97.69 87 HIS A C 1
ATOM 672 O O . HIS A 1 87 ? -14.023 -3.699 -1.098 1 97.69 87 HIS A O 1
ATOM 678 N N . LYS A 1 88 ? -12.195 -3.562 0.197 1 98.25 88 LYS A N 1
ATOM 679 C CA . LYS A 1 88 ? -11.25 -3.928 -0.858 1 98.25 88 LYS A CA 1
ATOM 680 C C . LYS A 1 88 ? -10.477 -5.191 -0.492 1 98.25 88 LYS A C 1
ATOM 682 O O . LYS A 1 88 ? -10.172 -5.422 0.68 1 98.25 88 LYS A O 1
ATOM 687 N N . ALA A 1 89 ? -10.141 -5.961 -1.463 1 98.31 89 ALA A N 1
ATOM 688 C CA . ALA A 1 89 ? -9.25 -7.113 -1.341 1 98.31 89 ALA A CA 1
ATOM 689 C C . ALA A 1 89 ? -8.109 -7.031 -2.35 1 98.31 89 ALA A C 1
ATOM 691 O O . ALA A 1 89 ? -8.195 -6.297 -3.336 1 98.31 89 ALA A O 1
ATOM 692 N N . LEU A 1 90 ? -7.078 -7.695 -2.049 1 98.44 90 LEU A N 1
ATOM 693 C CA . LEU A 1 90 ? -5.887 -7.723 -2.891 1 98.44 90 LEU A CA 1
ATOM 694 C C . LEU A 1 90 ? -5.52 -9.156 -3.27 1 98.44 90 LEU A C 1
ATOM 696 O O . LEU A 1 90 ? -5.469 -10.031 -2.406 1 98.44 90 LEU A O 1
ATOM 700 N N . ILE A 1 91 ? -5.324 -9.367 -4.531 1 98.69 91 ILE A N 1
ATOM 701 C CA . ILE A 1 91 ? -4.754 -10.633 -4.988 1 98.69 91 ILE A CA 1
ATOM 702 C C . ILE A 1 91 ? -3.24 -10.492 -5.133 1 98.69 91 ILE A C 1
ATOM 704 O O . ILE A 1 91 ? -2.75 -9.508 -5.684 1 98.69 91 ILE A O 1
ATOM 708 N N . TRP A 1 92 ? -2.555 -11.438 -4.609 1 96.69 92 TRP A N 1
ATOM 709 C CA . TRP A 1 92 ? -1.096 -11.438 -4.586 1 96.69 92 TRP A CA 1
ATOM 710 C C . TRP A 1 92 ? -0.552 -12.852 -4.797 1 96.69 92 TRP A C 1
ATOM 712 O O . TRP A 1 92 ? -1.3 -13.828 -4.723 1 96.69 92 TRP A O 1
ATOM 722 N N . SER A 1 93 ? 0.716 -12.945 -5.234 1 97.12 93 SER A N 1
ATOM 723 C CA . SER A 1 93 ? 1.463 -14.195 -5.32 1 97.12 93 SER A CA 1
ATOM 724 C C . SER A 1 93 ? 0.826 -15.148 -6.324 1 97.12 93 SER A C 1
ATOM 726 O O . SER A 1 93 ? 0.665 -16.344 -6.043 1 97.12 93 SER A O 1
ATOM 728 N N . VAL A 1 94 ? 0.452 -14.68 -7.445 1 98.62 94 VAL A N 1
ATOM 729 C CA . VAL A 1 94 ? -0.027 -15.555 -8.516 1 98.62 94 VAL A CA 1
ATOM 730 C C . VAL A 1 94 ? 1.159 -16.172 -9.242 1 98.62 94 VAL A C 1
ATOM 732 O O . VAL A 1 94 ? 1.988 -15.469 -9.812 1 98.62 94 VAL A O 1
ATOM 735 N N . TYR A 1 95 ? 1.173 -17.5 -9.203 1 98.69 95 TYR A N 1
ATOM 736 C CA . TYR A 1 95 ? 2.303 -18.188 -9.812 1 98.69 95 TYR A CA 1
ATOM 737 C C . TYR A 1 95 ? 1.917 -19.609 -10.211 1 98.69 95 TYR A C 1
ATOM 739 O O . TYR A 1 95 ? 1.216 -20.312 -9.477 1 98.69 95 TYR A O 1
ATOM 747 N N . VAL A 1 96 ? 2.312 -19.969 -11.367 1 98.62 96 VAL A N 1
ATOM 748 C CA . VAL A 1 96 ? 2.262 -21.344 -11.852 1 98.62 96 VAL A CA 1
ATOM 749 C C . VAL A 1 96 ? 3.66 -21.797 -12.266 1 98.62 96 VAL A C 1
ATOM 751 O O . VAL A 1 96 ? 4.359 -21.094 -12.992 1 98.62 96 VAL A O 1
ATOM 754 N N . ALA A 1 97 ? 4.035 -22.953 -11.766 1 98.31 97 ALA A N 1
ATOM 755 C CA . ALA A 1 97 ? 5.348 -23.5 -12.117 1 98.31 97 ALA A CA 1
ATOM 756 C C . ALA A 1 97 ? 5.488 -23.641 -13.633 1 98.31 97 ALA A C 1
ATOM 758 O O . ALA A 1 97 ? 4.527 -24 -14.32 1 98.31 97 ALA A O 1
ATOM 759 N N . PRO A 1 98 ? 6.695 -23.438 -14.125 1 97.56 98 PRO A N 1
ATOM 760 C CA . PRO A 1 98 ? 6.91 -23.391 -15.57 1 97.56 98 PRO A CA 1
ATOM 761 C C . PRO A 1 98 ? 6.41 -24.641 -16.281 1 97.56 98 PRO A C 1
ATOM 763 O O . PRO A 1 98 ? 5.797 -24.547 -17.359 1 97.56 98 PRO A O 1
ATOM 766 N N . GLU A 1 99 ? 6.609 -25.797 -15.711 1 96.19 99 GLU A N 1
ATOM 767 C CA . GLU A 1 99 ? 6.289 -27.062 -16.359 1 96.19 99 GLU A CA 1
ATOM 768 C C . GLU A 1 99 ? 4.777 -27.266 -16.469 1 96.19 99 GLU A C 1
ATOM 770 O O . GLU A 1 99 ? 4.312 -28.156 -17.188 1 96.19 99 GLU A O 1
ATOM 775 N N . TRP A 1 100 ? 3.998 -26.406 -15.82 1 96.69 100 TRP A N 1
ATOM 776 C CA . TRP A 1 100 ? 2.549 -26.562 -15.789 1 96.69 100 TRP A CA 1
ATOM 777 C C . TRP A 1 100 ? 1.857 -25.438 -16.547 1 96.69 100 TRP A C 1
ATOM 779 O O . TRP A 1 100 ? 0.627 -25.359 -16.562 1 96.69 100 TRP A O 1
ATOM 789 N N . ARG A 1 101 ? 2.549 -24.578 -17.172 1 96.38 101 ARG A N 1
ATOM 790 C CA . ARG A 1 101 ? 1.977 -23.406 -17.828 1 96.38 101 ARG A CA 1
ATOM 791 C C . ARG A 1 101 ? 1.354 -23.781 -19.172 1 96.38 101 ARG A C 1
ATOM 793 O O . ARG A 1 101 ? 1.582 -24.875 -19.672 1 96.38 101 ARG A O 1
ATOM 800 N N . GLY A 1 102 ? 0.483 -22.891 -19.578 1 94.5 102 GLY A N 1
ATOM 801 C CA . GLY A 1 102 ? -0.181 -23.109 -20.859 1 94.5 102 GLY A CA 1
ATOM 802 C C . GLY A 1 102 ? -1.372 -24.047 -20.75 1 94.5 102 GLY A C 1
ATOM 803 O O . GLY A 1 102 ? -1.857 -24.562 -21.75 1 94.5 102 GLY A O 1
ATOM 804 N N . ARG A 1 103 ? -1.882 -24.297 -19.516 1 94.69 103 ARG A N 1
ATOM 805 C CA . ARG A 1 103 ? -2.961 -25.234 -19.266 1 94.69 103 ARG A CA 1
ATOM 806 C C . ARG A 1 103 ? -4.156 -24.562 -18.625 1 94.69 103 ARG A C 1
ATOM 808 O O . ARG A 1 103 ? -5.082 -25.219 -18.156 1 94.69 103 ARG A O 1
ATOM 815 N N . GLY A 1 104 ? -4.059 -23.25 -18.469 1 96.69 104 GLY A N 1
ATOM 816 C CA . GLY A 1 104 ? -5.172 -22.5 -17.906 1 96.69 104 GLY A CA 1
ATOM 817 C C . GLY A 1 104 ? -5.184 -22.516 -16.391 1 96.69 104 GLY A C 1
ATOM 818 O O . GLY A 1 104 ? -6.18 -22.125 -15.773 1 96.69 104 GLY A O 1
ATOM 819 N N . LEU A 1 105 ? -4.133 -22.875 -15.734 1 97.94 105 LEU A N 1
ATOM 820 C CA . LEU A 1 105 ? -4.117 -23.047 -14.289 1 97.94 105 LEU A CA 1
ATOM 821 C C . LEU A 1 105 ? -4.172 -21.688 -13.578 1 97.94 105 LEU A C 1
ATOM 823 O O . LEU A 1 105 ? -4.793 -21.562 -12.523 1 97.94 105 LEU A O 1
ATOM 827 N N . ALA A 1 106 ? -3.543 -20.734 -14.172 1 98.56 106 ALA A N 1
ATOM 828 C CA . ALA A 1 106 ? -3.586 -19.406 -13.57 1 98.56 106 ALA A CA 1
ATOM 829 C C . ALA A 1 106 ? -5.012 -18.859 -13.547 1 98.56 106 ALA A C 1
ATOM 831 O O . ALA A 1 106 ? -5.434 -18.25 -12.562 1 98.56 106 ALA A O 1
ATOM 832 N N . ARG A 1 107 ? -5.711 -19.094 -14.602 1 98.56 107 ARG A N 1
ATOM 833 C CA . ARG A 1 107 ? -7.105 -18.656 -14.656 1 98.56 107 ARG A CA 1
ATOM 834 C C . ARG A 1 107 ? -7.938 -19.328 -13.578 1 98.56 107 ARG A C 1
ATOM 836 O O . ARG A 1 107 ? -8.758 -18.688 -12.922 1 98.56 107 ARG A O 1
ATOM 843 N N . LEU A 1 108 ? -7.742 -20.625 -13.391 1 98.25 108 LEU A N 1
ATOM 844 C CA . LEU A 1 108 ? -8.461 -21.359 -12.359 1 98.25 108 LEU A CA 1
ATOM 845 C C . LEU A 1 108 ? -8.172 -20.797 -10.977 1 98.25 108 LEU A C 1
ATOM 847 O O . LEU A 1 108 ? -9.078 -20.609 -10.164 1 98.25 108 LEU A O 1
ATOM 851 N N . LEU A 1 109 ? -6.93 -20.516 -10.719 1 98.75 109 LEU A N 1
ATOM 852 C CA . LEU A 1 109 ? -6.512 -19.953 -9.438 1 98.75 109 LEU A CA 1
ATOM 853 C C . LEU A 1 109 ? -7.125 -18.578 -9.227 1 98.75 109 LEU A C 1
ATOM 855 O O . LEU A 1 109 ? -7.645 -18.281 -8.148 1 98.75 109 LEU A O 1
ATOM 859 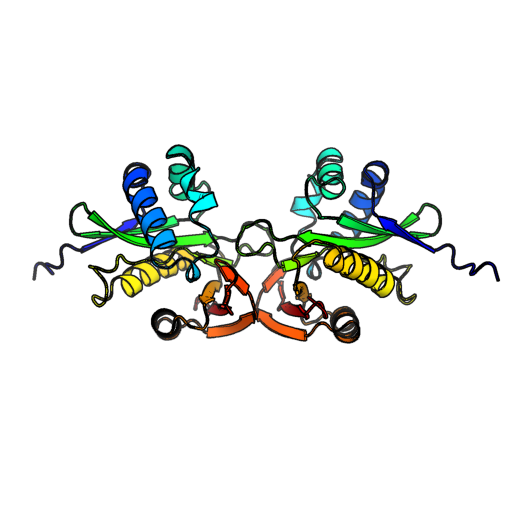N N . MET A 1 110 ? -7.086 -17.766 -10.273 1 98.81 110 MET A N 1
ATOM 860 C CA . MET A 1 110 ? -7.641 -16.422 -10.203 1 98.81 110 MET A CA 1
ATOM 861 C C . MET A 1 110 ? -9.141 -16.453 -9.945 1 98.81 110 MET A C 1
ATOM 863 O O . MET A 1 110 ? -9.656 -15.688 -9.133 1 98.81 110 MET A O 1
ATOM 867 N N . ARG A 1 111 ? -9.82 -17.312 -10.57 1 98.56 111 ARG A N 1
ATOM 868 C CA . ARG A 1 111 ? -11.258 -17.438 -10.352 1 98.56 111 ARG A CA 1
ATOM 869 C C . ARG A 1 111 ? -11.562 -17.828 -8.906 1 98.56 111 ARG A C 1
ATOM 871 O O . ARG A 1 111 ? -12.484 -17.297 -8.289 1 98.56 111 ARG A O 1
ATOM 878 N N . ALA A 1 112 ? -10.781 -18.766 -8.367 1 98.5 112 ALA A N 1
ATOM 879 C CA . ALA A 1 112 ? -10.961 -19.156 -6.977 1 98.5 112 ALA A CA 1
ATOM 880 C C . ALA A 1 112 ? -10.75 -17.984 -6.039 1 98.5 112 ALA A C 1
ATOM 882 O O . ALA A 1 112 ? -11.531 -17.766 -5.109 1 98.5 112 ALA A O 1
ATOM 883 N N . ALA A 1 113 ? -9.688 -17.203 -6.285 1 98.5 113 ALA A N 1
ATOM 884 C CA . ALA A 1 113 ? -9.375 -16.031 -5.457 1 98.5 113 ALA A CA 1
ATOM 885 C C . ALA A 1 113 ? -10.461 -14.977 -5.578 1 98.5 113 ALA A C 1
ATOM 887 O O . ALA A 1 113 ? -10.891 -14.406 -4.578 1 98.5 113 ALA A O 1
ATOM 888 N N . ILE A 1 114 ? -10.93 -14.719 -6.801 1 98.62 114 ILE A N 1
ATOM 889 C CA . ILE A 1 114 ? -11.953 -13.719 -7.055 1 98.62 114 ILE A CA 1
ATOM 890 C C . ILE A 1 114 ? -13.266 -14.148 -6.398 1 98.62 114 ILE A C 1
ATOM 892 O O . ILE A 1 114 ? -13.938 -13.344 -5.758 1 98.62 114 ILE A O 1
ATOM 896 N N . ASP A 1 115 ? -13.641 -15.422 -6.582 1 97.88 115 ASP A N 1
ATOM 897 C CA . ASP A 1 115 ? -14.859 -15.938 -5.961 1 97.88 115 ASP A CA 1
ATOM 898 C C . ASP A 1 115 ? -14.805 -15.789 -4.441 1 97.88 115 ASP A C 1
ATOM 900 O O . ASP A 1 115 ? -15.797 -15.422 -3.812 1 97.88 115 ASP A O 1
ATOM 904 N N . HIS A 1 116 ? -13.672 -16.109 -3.848 1 97.75 116 HIS A N 1
ATOM 905 C CA . HIS A 1 116 ? -13.516 -15.961 -2.406 1 97.75 116 HIS A CA 1
ATOM 906 C C . HIS A 1 116 ? -13.672 -14.508 -1.974 1 97.75 116 HIS A C 1
ATOM 908 O O . HIS A 1 116 ? -14.359 -14.219 -0.993 1 97.75 116 HIS A O 1
ATOM 914 N N . ALA A 1 117 ? -12.984 -13.617 -2.693 1 97.81 117 ALA A N 1
ATOM 915 C CA . ALA A 1 117 ? -13.141 -12.195 -2.398 1 97.81 117 ALA A CA 1
ATOM 916 C C . ALA A 1 117 ? -14.609 -11.773 -2.459 1 97.81 117 ALA A C 1
ATOM 918 O O . ALA A 1 117 ? -15.086 -11.031 -1.601 1 97.81 117 ALA A O 1
ATOM 919 N N . GLY A 1 118 ? -15.289 -12.266 -3.439 1 96.81 118 GLY A N 1
ATOM 920 C CA . GLY A 1 118 ? -16.703 -11.969 -3.6 1 96.81 118 GLY A CA 1
ATOM 921 C C . GLY A 1 118 ? -17.562 -12.477 -2.453 1 96.81 118 GLY A C 1
ATOM 922 O O . GLY A 1 118 ? -18.641 -11.938 -2.189 1 96.81 118 GLY A O 1
ATOM 923 N N . ALA A 1 119 ? -17.109 -13.461 -1.778 1 95.56 119 ALA A N 1
ATOM 924 C CA . ALA A 1 119 ? -17.859 -14.047 -0.665 1 95.56 119 ALA A CA 1
ATOM 925 C C . ALA A 1 119 ? -17.578 -13.305 0.636 1 95.56 119 ALA A C 1
ATOM 927 O O . ALA A 1 119 ? -18.281 -13.492 1.632 1 95.56 119 ALA A O 1
ATOM 928 N N . MET A 1 120 ? -16.531 -12.508 0.653 1 94.81 120 MET A N 1
ATOM 929 C CA . MET A 1 120 ? -16.25 -11.688 1.826 1 94.81 120 MET A CA 1
ATOM 930 C C . MET A 1 120 ? -17.281 -10.578 1.979 1 94.81 120 MET A C 1
ATOM 932 O O . MET A 1 120 ? -17.438 -9.734 1.09 1 94.81 120 MET A O 1
ATOM 936 N N . ARG A 1 121 ? -17.891 -10.586 3.066 1 94 121 ARG A N 1
ATOM 937 C CA . ARG A 1 121 ? -18.922 -9.586 3.295 1 94 121 ARG A CA 1
ATOM 938 C C . ARG A 1 121 ? -18.375 -8.172 3.164 1 94 121 ARG A C 1
ATOM 940 O O . ARG A 1 121 ? -17.359 -7.836 3.789 1 94 121 ARG A O 1
ATOM 947 N N . GLY A 1 122 ? -19 -7.418 2.303 1 95.06 122 GLY A N 1
ATOM 948 C CA . GLY A 1 122 ? -18.703 -5.996 2.213 1 95.06 122 GLY A CA 1
ATOM 949 C C . GLY A 1 122 ? -17.625 -5.68 1.194 1 95.06 122 GLY A C 1
ATOM 950 O O . GLY A 1 122 ? -17.375 -4.512 0.889 1 95.06 122 GLY A O 1
ATOM 951 N N . VAL A 1 123 ? -16.953 -6.672 0.676 1 97.25 123 VAL A N 1
ATOM 952 C CA . VAL A 1 123 ? -15.922 -6.414 -0.325 1 97.25 123 VAL A CA 1
ATOM 953 C C . VAL A 1 123 ? -16.578 -6.027 -1.65 1 97.25 123 VAL A C 1
ATOM 955 O O . VAL A 1 123 ? -17.5 -6.699 -2.109 1 97.25 123 VAL A O 1
ATOM 958 N N . ARG A 1 124 ? -16.016 -4.934 -2.242 1 97.62 124 ARG A N 1
ATOM 959 C CA . ARG A 1 124 ? -16.594 -4.375 -3.461 1 97.62 124 ARG A CA 1
ATOM 960 C C . ARG A 1 124 ? -15.602 -4.441 -4.617 1 97.62 124 ARG A C 1
ATOM 962 O O . ARG A 1 124 ? -16 -4.422 -5.785 1 97.62 124 ARG A O 1
ATOM 969 N N . THR A 1 125 ? -14.375 -4.465 -4.254 1 98.44 125 THR A N 1
ATOM 970 C CA . THR A 1 125 ? -13.328 -4.352 -5.262 1 98.44 125 THR A CA 1
ATOM 971 C C . THR A 1 125 ? -12.18 -5.305 -4.957 1 98.44 125 THR A C 1
ATOM 973 O O . THR A 1 125 ? -11.805 -5.48 -3.795 1 98.44 125 THR A O 1
ATOM 976 N N . VAL A 1 126 ? -11.641 -5.93 -5.973 1 98.81 126 VAL A N 1
ATOM 977 C CA . VAL A 1 126 ? -10.414 -6.719 -5.891 1 98.81 126 VAL A CA 1
ATOM 978 C C . VAL A 1 126 ? -9.305 -6.039 -6.695 1 98.81 126 VAL A C 1
ATOM 980 O O . VAL A 1 126 ? -9.523 -5.633 -7.84 1 98.81 126 VAL A O 1
ATOM 983 N N . GLN A 1 127 ? -8.188 -5.855 -6.074 1 98.94 127 GLN A N 1
ATOM 984 C CA . GLN A 1 127 ? -7.078 -5.172 -6.73 1 98.94 127 GLN A CA 1
ATOM 985 C C . GLN A 1 127 ? -5.879 -6.098 -6.887 1 98.94 127 GLN A C 1
ATOM 987 O O . GLN A 1 127 ? -5.777 -7.113 -6.195 1 98.94 127 GLN A O 1
ATOM 992 N N . LEU A 1 128 ? -5.051 -5.801 -7.801 1 98.88 128 LEU A N 1
ATOM 993 C CA . LEU A 1 128 ? -3.734 -6.41 -7.965 1 98.88 128 LEU A CA 1
ATOM 994 C C . LEU A 1 128 ? -2.795 -5.477 -8.727 1 98.88 128 LEU A C 1
ATOM 996 O O . LEU A 1 128 ? -3.23 -4.457 -9.266 1 98.88 128 LEU A O 1
ATOM 1000 N N . SER 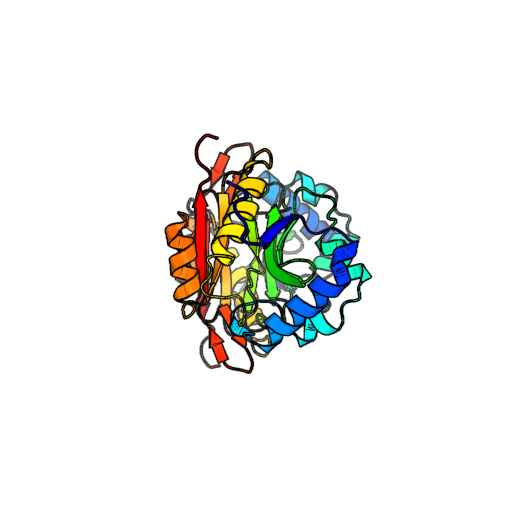A 1 129 ? -1.532 -5.773 -8.68 1 98.75 129 SER A N 1
ATOM 1001 C CA . SER A 1 129 ? -0.534 -5.117 -9.523 1 98.75 129 SER A CA 1
ATOM 1002 C C . SER A 1 129 ? 0.289 -6.141 -10.297 1 98.75 129 SER A C 1
ATOM 1004 O O . SER A 1 129 ? 0.403 -7.297 -9.883 1 98.75 129 SER A O 1
ATOM 1006 N N . VAL A 1 130 ? 0.79 -5.727 -11.461 1 98.81 130 VAL A N 1
ATOM 1007 C CA . VAL A 1 130 ? 1.561 -6.594 -12.344 1 98.81 130 VAL A CA 1
ATOM 1008 C C . VAL A 1 130 ? 2.615 -5.773 -13.086 1 98.81 130 VAL A C 1
ATOM 1010 O O . VAL A 1 130 ? 2.35 -4.648 -13.508 1 98.81 130 VAL A O 1
ATOM 1013 N N . THR A 1 131 ? 3.791 -6.359 -13.164 1 98.62 131 THR A N 1
ATOM 1014 C CA . THR A 1 131 ? 4.812 -5.641 -13.922 1 98.62 131 THR A CA 1
ATOM 1015 C C . THR A 1 131 ? 4.352 -5.398 -15.359 1 98.62 131 THR A C 1
ATOM 1017 O O . THR A 1 131 ? 3.729 -6.266 -15.969 1 98.62 131 THR A O 1
ATOM 1020 N N . ALA A 1 132 ? 4.684 -4.262 -15.875 1 98.44 132 ALA A N 1
ATOM 1021 C CA . ALA A 1 132 ? 4.191 -3.816 -17.172 1 98.44 132 ALA A CA 1
ATOM 1022 C C . ALA A 1 132 ? 4.668 -4.746 -18.297 1 98.44 132 ALA A C 1
ATOM 1024 O O . ALA A 1 132 ? 3.994 -4.898 -19.312 1 98.44 132 ALA A O 1
ATOM 1025 N N . ASN A 1 133 ? 5.77 -5.414 -18.109 1 97.62 133 ASN A N 1
ATOM 1026 C CA . ASN A 1 133 ? 6.34 -6.262 -19.141 1 97.62 133 ASN A CA 1
ATOM 1027 C C . ASN A 1 133 ? 5.758 -7.672 -19.094 1 97.62 133 ASN A C 1
ATOM 1029 O O . ASN A 1 133 ? 6.078 -8.508 -19.938 1 97.62 133 ASN A O 1
ATOM 1033 N N . ASN A 1 134 ? 4.98 -7.973 -18.109 1 97.5 134 ASN A N 1
ATOM 1034 C CA . ASN A 1 134 ? 4.328 -9.273 -18.016 1 97.5 134 ASN A CA 1
ATOM 1035 C C . ASN A 1 134 ? 3.037 -9.312 -18.828 1 97.5 134 ASN A C 1
ATOM 1037 O O . ASN A 1 134 ? 1.941 -9.297 -18.266 1 97.5 134 ASN A O 1
ATOM 1041 N N . ALA A 1 135 ? 3.156 -9.438 -20.078 1 97.38 135 ALA A N 1
ATOM 1042 C CA . ALA A 1 135 ? 2.035 -9.336 -21.016 1 97.38 135 ALA A CA 1
ATOM 1043 C C . ALA A 1 135 ? 1.031 -10.461 -20.781 1 97.38 135 ALA A C 1
ATOM 1045 O O . ALA A 1 135 ? -0.181 -10.25 -20.859 1 97.38 135 ALA A O 1
ATOM 1046 N N . ALA A 1 136 ? 1.533 -11.641 -20.531 1 96.88 136 ALA A N 1
ATOM 1047 C CA . ALA A 1 136 ? 0.66 -12.797 -20.344 1 96.88 136 ALA A CA 1
ATOM 1048 C C . ALA A 1 136 ? -0.258 -12.602 -19.141 1 96.88 136 ALA A C 1
ATOM 1050 O O . ALA A 1 136 ? -1.464 -12.844 -19.219 1 96.88 136 ALA A O 1
ATOM 1051 N N . ALA A 1 137 ? 0.281 -12.156 -18.047 1 98.19 137 ALA A N 1
ATOM 1052 C CA . ALA A 1 137 ? -0.513 -11.914 -16.844 1 98.19 137 ALA A CA 1
ATOM 1053 C C . ALA A 1 137 ? -1.509 -10.773 -17.062 1 98.19 137 ALA A C 1
ATOM 1055 O O . ALA A 1 137 ? -2.676 -10.883 -16.688 1 98.19 137 ALA A O 1
ATOM 1056 N N . ARG A 1 138 ? -1.055 -9.727 -17.672 1 98.56 138 ARG A N 1
ATOM 1057 C CA . ARG A 1 138 ? -1.933 -8.594 -17.938 1 98.56 138 ARG A CA 1
ATOM 1058 C C . ARG A 1 138 ? -3.127 -9.016 -18.781 1 98.56 138 ARG A C 1
ATOM 1060 O O . ARG A 1 138 ? -4.262 -8.609 -18.516 1 98.56 138 ARG A O 1
ATOM 1067 N N . ARG A 1 139 ? -2.9 -9.773 -19.797 1 98.31 139 ARG A N 1
ATOM 1068 C CA . ARG A 1 139 ? -3.973 -10.273 -20.641 1 98.31 139 ARG A CA 1
ATOM 1069 C C . ARG A 1 139 ? -4.941 -11.148 -19.859 1 98.31 139 ARG A C 1
ATOM 1071 O O . ARG A 1 139 ? -6.16 -11.031 -20.016 1 98.31 139 ARG A O 1
ATOM 1078 N N . LEU A 1 140 ? -4.395 -12.031 -19.062 1 98.62 140 LEU A N 1
ATOM 1079 C CA . LEU A 1 140 ? -5.234 -12.875 -18.219 1 98.62 140 LEU A CA 1
ATOM 1080 C C . LEU A 1 140 ? -6.133 -12.031 -17.328 1 98.62 140 LEU A C 1
ATOM 1082 O O . LEU A 1 140 ? -7.348 -12.242 -17.281 1 98.62 140 LEU A O 1
ATOM 1086 N N . TYR A 1 141 ? -5.535 -11.086 -16.609 1 98.88 141 TYR A N 1
ATOM 1087 C CA . TYR A 1 141 ? -6.297 -10.273 -15.672 1 98.88 141 TYR A CA 1
ATOM 1088 C C . TYR A 1 141 ? -7.363 -9.453 -16.391 1 98.88 141 TYR A C 1
ATOM 1090 O O . TYR A 1 141 ? -8.5 -9.352 -15.922 1 98.88 141 TYR A O 1
ATOM 1098 N N . ALA A 1 142 ? -6.973 -8.883 -17.531 1 98.81 142 ALA A N 1
ATOM 1099 C CA . ALA A 1 142 ? -7.949 -8.156 -18.328 1 98.81 142 ALA A CA 1
ATOM 1100 C C . ALA A 1 142 ? -9.102 -9.055 -18.75 1 98.81 142 ALA A C 1
ATOM 1102 O O . ALA A 1 142 ? -10.266 -8.656 -18.688 1 98.81 142 ALA A O 1
ATOM 1103 N N . SER A 1 143 ? -8.797 -10.25 -19.156 1 98.69 143 SER A N 1
ATOM 1104 C CA . SER A 1 143 ? -9.812 -11.195 -19.609 1 98.69 143 SER A CA 1
ATOM 1105 C C . SER A 1 143 ? -10.75 -11.578 -18.469 1 98.69 143 SER A C 1
ATOM 1107 O O . SER A 1 143 ? -11.859 -12.062 -18.703 1 98.69 143 SER A O 1
ATOM 1109 N N . LEU A 1 144 ? -10.336 -11.398 -17.281 1 98.56 144 LEU A N 1
ATOM 1110 C CA . LEU A 1 144 ? -11.141 -11.719 -16.109 1 98.56 144 LEU A CA 1
ATOM 1111 C C . LEU A 1 144 ? -11.906 -10.492 -15.617 1 98.56 144 LEU A C 1
ATOM 1113 O O . LEU A 1 144 ? -12.586 -10.547 -14.594 1 98.56 144 LEU A O 1
ATOM 1117 N N . GLY A 1 145 ? -11.711 -9.367 -16.297 1 98.44 145 GLY A N 1
ATOM 1118 C CA . GLY A 1 145 ? -12.523 -8.195 -16.016 1 98.44 145 GLY A CA 1
ATOM 1119 C C . GLY A 1 145 ? -11.773 -7.105 -15.281 1 98.44 145 GLY A C 1
ATOM 1120 O O . GLY A 1 145 ? -12.328 -6.039 -15 1 98.44 145 GLY A O 1
ATOM 1121 N N . PHE A 1 146 ? -10.523 -7.348 -14.961 1 98.88 146 PHE A N 1
ATOM 1122 C CA . PHE A 1 146 ? -9.734 -6.301 -14.328 1 98.88 146 PHE A CA 1
ATOM 1123 C C . PHE A 1 146 ? -9.484 -5.148 -15.297 1 98.88 146 PHE A C 1
ATOM 1125 O O . PHE A 1 146 ? -9.234 -5.371 -16.484 1 98.88 146 PHE A O 1
ATOM 1132 N N . GLU A 1 147 ? -9.508 -3.91 -14.758 1 98.81 147 GLU A N 1
ATOM 1133 C CA . GLU A 1 147 ? -9.203 -2.699 -15.516 1 98.81 147 GLU A CA 1
ATOM 1134 C C . GLU A 1 147 ? -8.023 -1.948 -14.914 1 98.81 147 GLU A C 1
ATOM 1136 O O . GLU A 1 147 ? -7.871 -1.904 -13.688 1 98.81 147 GLU A O 1
ATOM 1141 N N . GLU A 1 148 ? -7.234 -1.375 -15.766 1 98.81 148 GLU A N 1
ATOM 1142 C CA . GLU A 1 148 ? -6.094 -0.592 -15.305 1 98.81 148 GLU A CA 1
ATOM 1143 C C . GLU A 1 148 ? -6.543 0.74 -14.711 1 98.81 148 GLU A C 1
ATOM 1145 O O . GLU A 1 148 ? -7.406 1.418 -15.273 1 98.81 148 GLU A O 1
ATOM 1150 N N . TYR A 1 149 ? -6 1.066 -13.555 1 98.88 149 TYR A N 1
ATOM 1151 C CA . TYR A 1 149 ? -6.355 2.357 -12.977 1 98.88 149 TYR A CA 1
ATOM 1152 C C . TYR A 1 149 ? -5.109 3.182 -12.672 1 98.88 149 TYR A C 1
ATOM 1154 O O . TYR A 1 149 ? -5.211 4.316 -12.203 1 98.88 149 TYR A O 1
ATOM 1162 N N . GLY A 1 150 ? -3.926 2.607 -12.992 1 98.81 150 GLY A N 1
ATOM 1163 C CA . GLY A 1 150 ? -2.689 3.342 -12.773 1 98.81 150 GLY A CA 1
ATOM 1164 C C . GLY A 1 150 ? -1.472 2.643 -13.344 1 98.81 150 GLY A C 1
ATOM 1165 O O . GLY A 1 150 ? -1.509 1.439 -13.617 1 98.81 150 GLY A O 1
ATOM 1166 N N . LEU A 1 151 ? -0.491 3.383 -13.586 1 98.88 151 LEU A N 1
ATOM 1167 C CA . LEU A 1 151 ? 0.836 2.928 -13.977 1 98.88 151 LEU A CA 1
ATOM 1168 C C . LEU A 1 151 ? 1.911 3.545 -13.094 1 98.88 151 LEU A C 1
ATOM 1170 O O . LEU A 1 151 ? 2.18 4.746 -13.18 1 98.88 151 LEU A O 1
ATOM 1174 N N . GLU A 1 152 ? 2.488 2.74 -12.289 1 98.75 152 GLU A N 1
ATOM 1175 C CA . GLU A 1 152 ? 3.559 3.199 -11.406 1 98.75 152 GLU A CA 1
ATOM 1176 C C . GLU A 1 152 ? 4.926 2.988 -12.047 1 98.75 152 GLU A C 1
ATOM 1178 O O . GLU A 1 152 ? 5.363 1.85 -12.227 1 98.75 152 GLU A O 1
ATOM 1183 N N . ARG A 1 153 ? 5.613 4.059 -12.305 1 98.38 153 ARG A N 1
ATOM 1184 C CA . ARG A 1 153 ? 6.965 3.961 -12.844 1 98.38 153 ARG A CA 1
ATOM 1185 C C . ARG A 1 153 ? 7.957 3.545 -11.766 1 98.38 153 ARG A C 1
ATOM 1187 O O . ARG A 1 153 ? 7.871 4.004 -10.625 1 98.38 153 ARG A O 1
ATOM 1194 N N . GLU A 1 154 ? 8.922 2.68 -12.172 1 98.25 154 GLU A N 1
ATOM 1195 C CA . GLU A 1 154 ? 9.977 2.223 -11.273 1 98.25 154 GLU A CA 1
ATOM 1196 C C . GLU A 1 154 ? 9.391 1.68 -9.969 1 98.25 154 GLU A C 1
ATOM 1198 O O . GLU A 1 154 ? 9.859 2.027 -8.883 1 98.25 154 GLU A O 1
ATOM 1203 N N . ALA A 1 155 ? 8.359 0.865 -10.141 1 98.75 155 ALA A N 1
ATOM 1204 C CA . ALA A 1 155 ? 7.645 0.311 -8.992 1 98.75 155 ALA A CA 1
ATOM 1205 C C . ALA A 1 155 ? 8.516 -0.674 -8.227 1 98.75 155 ALA A C 1
ATOM 1207 O O . ALA A 1 155 ? 8.398 -0.798 -7.004 1 98.75 155 ALA A O 1
ATOM 1208 N N . LEU A 1 156 ? 9.367 -1.354 -8.891 1 98.69 156 LEU A N 1
ATOM 1209 C CA . LEU A 1 156 ? 10.258 -2.342 -8.289 1 98.69 156 LEU A CA 1
ATOM 1210 C C . LEU A 1 156 ? 11.695 -2.139 -8.758 1 98.69 156 LEU A C 1
ATOM 1212 O O . LEU A 1 156 ? 11.922 -1.693 -9.883 1 98.69 156 LEU A O 1
ATOM 1216 N N . CYS A 1 157 ? 12.609 -2.457 -7.883 1 98.31 157 CYS A N 1
ATOM 1217 C CA . CYS A 1 157 ? 14.023 -2.561 -8.219 1 98.31 157 CYS A CA 1
ATOM 1218 C C . CYS A 1 157 ? 14.547 -3.967 -7.949 1 98.31 157 CYS A C 1
ATOM 1220 O O . CYS A 1 157 ? 14.602 -4.406 -6.797 1 98.31 157 CYS A O 1
ATOM 1222 N N . VAL A 1 158 ? 14.891 -4.672 -9 1 98.06 158 VAL A N 1
ATOM 1223 C CA . VAL A 1 158 ? 15.367 -6.047 -8.922 1 98.06 158 VAL A CA 1
ATOM 1224 C C . VAL A 1 158 ? 16.797 -6.133 -9.477 1 98.06 158 VAL A C 1
ATOM 1226 O O . VAL A 1 158 ? 17 -6.016 -10.688 1 98.06 158 VAL A O 1
ATOM 1229 N N . ASN A 1 159 ? 17.734 -6.348 -8.578 1 95.12 159 ASN A N 1
ATOM 1230 C CA . ASN A 1 159 ? 19.141 -6.406 -8.992 1 95.12 159 ASN A CA 1
ATOM 1231 C C . ASN A 1 159 ? 19.531 -5.176 -9.797 1 95.12 159 ASN A C 1
ATOM 1233 O O . ASN A 1 159 ? 20.156 -5.297 -10.852 1 95.12 159 ASN A O 1
ATOM 1237 N N . GLY A 1 160 ? 19.062 -4.117 -9.383 1 95.81 160 GLY A N 1
ATOM 1238 C CA . GLY A 1 160 ? 19.438 -2.85 -9.977 1 95.81 160 GLY A CA 1
ATOM 1239 C C . GLY A 1 160 ? 18.578 -2.451 -11.156 1 95.81 160 GLY A C 1
ATOM 1240 O O . GLY A 1 160 ? 18.703 -1.341 -11.68 1 95.81 160 GLY A O 1
ATOM 1241 N N . GLN A 1 161 ? 17.781 -3.316 -11.609 1 97.75 161 GLN A N 1
ATOM 1242 C CA . GLN A 1 161 ? 16.875 -3.023 -12.719 1 97.75 161 GLN A CA 1
ATOM 1243 C C . GLN A 1 161 ? 15.516 -2.557 -12.219 1 97.75 161 GLN A C 1
ATOM 1245 O O . GLN A 1 161 ? 14.938 -3.162 -11.312 1 97.75 161 GLN A O 1
ATOM 1250 N N . LEU A 1 162 ? 15.039 -1.478 -12.852 1 98.12 162 LEU A N 1
ATOM 1251 C CA . LEU A 1 162 ? 13.758 -0.901 -12.445 1 98.12 162 LEU A CA 1
ATOM 1252 C C . LEU A 1 162 ? 12.633 -1.401 -13.344 1 98.12 162 LEU A C 1
ATOM 1254 O O . LEU A 1 162 ? 12.805 -1.508 -14.562 1 98.12 162 LEU A O 1
ATOM 1258 N N . TYR A 1 163 ? 11.516 -1.705 -12.75 1 98.69 163 TYR A N 1
ATOM 1259 C CA . TYR A 1 163 ? 10.336 -2.186 -13.461 1 98.69 163 TYR A CA 1
ATOM 1260 C C . TYR A 1 163 ? 9.117 -1.334 -13.133 1 98.69 163 TYR A C 1
ATOM 1262 O O . TYR A 1 163 ? 8.906 -0.956 -11.984 1 98.69 163 TYR A O 1
ATOM 1270 N N . ASP A 1 164 ? 8.344 -1.011 -14.188 1 98.75 164 ASP A N 1
ATOM 1271 C CA . ASP A 1 164 ? 7.039 -0.38 -14.008 1 98.75 164 ASP A CA 1
ATOM 1272 C C . ASP A 1 164 ? 5.977 -1.411 -13.633 1 98.75 164 ASP A C 1
ATOM 1274 O O . ASP A 1 164 ? 6.086 -2.582 -14 1 98.75 164 ASP A O 1
ATOM 1278 N N . GLU A 1 165 ? 4.965 -0.978 -12.875 1 98.81 165 GLU A N 1
ATOM 1279 C CA . GLU A 1 165 ? 3.822 -1.839 -12.586 1 98.81 165 GLU A CA 1
ATOM 1280 C C . GLU A 1 165 ? 2.514 -1.185 -13.023 1 98.81 165 GLU A C 1
ATOM 1282 O O . GLU A 1 165 ? 2.326 0.02 -12.844 1 98.81 165 GLU A O 1
ATOM 1287 N N . VAL A 1 166 ? 1.682 -2.002 -13.594 1 98.88 166 VAL A N 1
ATOM 1288 C CA . VAL A 1 166 ? 0.301 -1.621 -13.875 1 98.88 166 VAL A CA 1
ATOM 1289 C C . VAL A 1 166 ? -0.587 -1.991 -12.688 1 98.88 166 VAL A C 1
ATOM 1291 O O . VAL A 1 166 ? -0.513 -3.109 -12.172 1 98.88 166 VAL A O 1
ATOM 1294 N N . LEU A 1 167 ? -1.345 -1.025 -12.211 1 98.94 167 LEU A N 1
ATOM 1295 C CA . LEU A 1 167 ? -2.336 -1.242 -11.156 1 98.94 167 LEU A CA 1
ATOM 1296 C C . LEU A 1 167 ? -3.695 -1.584 -11.758 1 98.94 167 LEU A C 1
ATOM 1298 O O . LEU A 1 167 ? -4.18 -0.886 -12.656 1 98.94 167 LEU A O 1
ATOM 1302 N N . MET A 1 168 ? -4.324 -2.711 -11.297 1 98.94 168 MET A N 1
ATOM 1303 C CA . MET A 1 168 ? -5.594 -3.148 -11.867 1 98.94 168 MET A CA 1
ATOM 1304 C C . MET A 1 168 ? -6.625 -3.412 -10.773 1 98.94 168 MET A C 1
ATOM 1306 O O . MET A 1 168 ? -6.266 -3.756 -9.648 1 98.94 168 MET A O 1
ATOM 1310 N N . ALA A 1 169 ? -7.84 -3.229 -11.156 1 98.88 169 ALA A N 1
ATOM 1311 C CA . ALA A 1 169 ? -8.945 -3.451 -10.227 1 98.88 169 ALA A CA 1
ATOM 1312 C C . ALA A 1 169 ? -10.133 -4.109 -10.93 1 98.88 169 ALA A C 1
ATOM 1314 O O . ALA A 1 169 ? -10.367 -3.867 -12.117 1 98.88 169 ALA A O 1
ATOM 1315 N N . LEU A 1 170 ? -10.773 -4.945 -10.219 1 98.75 170 LEU A N 1
ATOM 1316 C CA . LEU A 1 170 ? -12.023 -5.59 -10.609 1 98.75 170 LEU A CA 1
ATOM 1317 C C . LEU A 1 170 ? -13.164 -5.164 -9.688 1 98.75 170 LEU A C 1
ATOM 1319 O O . LEU A 1 170 ? -13.109 -5.398 -8.477 1 98.75 170 LEU A O 1
ATOM 1323 N N . ALA A 1 171 ? -14.164 -4.492 -10.219 1 98 171 ALA A N 1
ATOM 1324 C CA . ALA A 1 171 ? -15.375 -4.207 -9.461 1 98 171 ALA A CA 1
ATOM 1325 C C . ALA A 1 171 ? -16.25 -5.453 -9.344 1 98 171 ALA A C 1
ATOM 1327 O O . ALA A 1 171 ? -16.594 -6.078 -10.352 1 98 171 ALA A O 1
ATOM 1328 N N . LEU A 1 172 ? -16.531 -5.852 -8.094 1 95.69 172 LEU A N 1
ATOM 1329 C CA . LEU A 1 172 ? -17.359 -7.035 -7.895 1 95.69 172 LEU A CA 1
ATOM 1330 C C . LEU A 1 172 ? -18.844 -6.684 -7.965 1 95.69 172 LEU A C 1
ATOM 1332 O O . LEU A 1 172 ? -19.266 -5.625 -7.484 1 95.69 172 LEU A O 1
ATOM 1336 N N . SER A 1 173 ? -19.562 -6.988 -9.195 1 71.62 173 SER A N 1
ATOM 1337 C CA . SER A 1 173 ? -20.969 -6.723 -9.5 1 71.62 173 SER A CA 1
ATOM 1338 C C . SER A 1 173 ? -21.875 -7.254 -8.398 1 71.62 173 SER A C 1
ATOM 1340 O O . SER A 1 173 ? -21.516 -8.195 -7.688 1 71.62 173 SER A O 1
ATOM 1342 N N . GLY A 1 174 ? -23.234 -6.52 -8.125 1 60.31 174 GLY A N 1
ATOM 1343 C CA . GLY A 1 174 ? -24.391 -6.926 -7.352 1 60.31 174 GLY A CA 1
ATOM 1344 C C . GLY A 1 174 ? -24.438 -6.297 -5.973 1 60.31 174 GLY A C 1
ATOM 1345 O O . GLY A 1 174 ? -25.375 -6.539 -5.207 1 60.31 174 GLY A O 1
ATOM 1346 N N . ARG A 1 175 ? -23.219 -5.828 -5.461 1 41.75 175 ARG A N 1
ATOM 1347 C CA . ARG A 1 175 ? -23.469 -5.301 -4.125 1 41.75 175 ARG A CA 1
ATOM 1348 C C . ARG A 1 175 ? -23.656 -3.787 -4.164 1 41.75 175 ARG A C 1
ATOM 1350 O O . ARG A 1 175 ? -23.141 -3.111 -5.047 1 41.75 175 ARG A O 1
ATOM 1357 N N . MET B 1 1 ? 17.766 41.438 10.031 1 27.27 1 MET B N 1
ATOM 1358 C CA . MET B 1 1 ? 16.453 41.219 9.461 1 27.27 1 MET B CA 1
ATOM 1359 C C . MET B 1 1 ? 15.789 40 10.078 1 27.27 1 MET B C 1
ATOM 1361 O O . MET B 1 1 ? 16.203 38.844 9.812 1 27.27 1 MET B O 1
ATOM 1365 N N . THR B 1 2 ? 15.461 39.938 11.438 1 35.62 2 THR B N 1
ATOM 1366 C CA . THR B 1 2 ? 14.977 38.875 12.32 1 35.62 2 THR B CA 1
ATOM 1367 C C . THR B 1 2 ? 13.797 38.156 11.688 1 35.62 2 THR B C 1
ATOM 1369 O O . THR B 1 2 ? 12.75 38.781 11.422 1 35.62 2 THR B O 1
ATOM 1372 N N . SER B 1 3 ? 13.711 37.562 10.555 1 40.66 3 SER B N 1
ATOM 1373 C CA . SER B 1 3 ? 12.633 36.969 9.781 1 40.66 3 SER B CA 1
ATOM 1374 C C . SER B 1 3 ? 11.602 36.312 10.703 1 40.66 3 SER B C 1
ATOM 1376 O O . SER B 1 3 ? 11.898 35.344 11.398 1 40.66 3 SER B O 1
ATOM 1378 N N . ALA B 1 4 ? 10.68 36.938 11.414 1 45.5 4 ALA B N 1
ATOM 1379 C CA . ALA B 1 4 ? 9.82 37.062 12.586 1 45.5 4 ALA B CA 1
ATOM 1380 C C . ALA B 1 4 ? 8.844 35.875 12.68 1 45.5 4 ALA B C 1
ATOM 1382 O O . ALA B 1 4 ? 7.973 35.844 13.555 1 45.5 4 ALA B O 1
ATOM 1383 N N . SER B 1 5 ? 8.172 35.219 11.539 1 61.12 5 SER B N 1
ATOM 1384 C CA . SER B 1 5 ? 7.004 34.375 11.695 1 61.12 5 SER B CA 1
ATOM 1385 C C . SER B 1 5 ? 7.332 33.156 12.562 1 61.12 5 SER B C 1
ATOM 1387 O O . SER B 1 5 ? 8.344 32.5 12.344 1 61.12 5 SER B O 1
ATOM 1389 N N . GLY B 1 6 ? 7.188 33.344 13.875 1 82.06 6 GLY B N 1
ATOM 1390 C CA . GLY B 1 6 ? 7.297 32.438 15.016 1 82.06 6 GLY B CA 1
ATOM 1391 C C . GLY B 1 6 ? 7.02 30.984 14.664 1 82.06 6 GLY B C 1
ATOM 1392 O O . GLY B 1 6 ? 6.758 30.172 15.547 1 82.06 6 GLY B O 1
ATOM 1393 N N . LEU B 1 7 ? 7.027 30.797 13.367 1 91.31 7 LEU B N 1
ATOM 1394 C CA . LEU B 1 7 ? 6.766 29.406 12.984 1 91.31 7 LEU B CA 1
ATOM 1395 C C . LEU B 1 7 ? 8.07 28.641 12.797 1 91.31 7 LEU B C 1
ATOM 1397 O O . LEU B 1 7 ? 9.047 29.188 12.273 1 91.31 7 LEU B O 1
ATOM 1401 N N . LEU B 1 8 ? 8.18 27.438 13.234 1 95.19 8 LEU B N 1
ATOM 1402 C CA . LEU B 1 8 ? 9.328 26.547 13.141 1 95.19 8 LEU B CA 1
ATOM 1403 C C . LEU B 1 8 ? 8.914 25.172 12.586 1 95.19 8 LEU B C 1
ATOM 1405 O O . LEU B 1 8 ? 7.949 24.578 13.062 1 95.19 8 LEU B O 1
ATOM 1409 N N . VAL B 1 9 ? 9.625 24.781 11.508 1 98 9 VAL B N 1
ATOM 1410 C CA . VAL B 1 9 ? 9.445 23.422 11.016 1 98 9 VAL B CA 1
ATOM 1411 C C . VAL B 1 9 ? 10.609 22.547 11.477 1 98 9 VAL B C 1
ATOM 1413 O O . VAL B 1 9 ? 11.773 22.891 11.25 1 98 9 VAL B O 1
ATOM 1416 N N . ARG B 1 10 ? 10.312 21.484 12.07 1 97.12 10 ARG B N 1
ATOM 1417 C CA . ARG B 1 10 ? 11.367 20.578 12.508 1 97.12 10 ARG B CA 1
ATOM 1418 C C . ARG B 1 10 ? 10.859 19.156 12.625 1 97.12 10 ARG B C 1
ATOM 1420 O O . ARG B 1 10 ? 9.648 18.922 12.641 1 97.12 10 ARG B O 1
ATOM 1427 N N . ARG B 1 11 ? 11.82 18.219 12.75 1 97.38 11 ARG B N 1
ATOM 1428 C CA . ARG B 1 11 ? 11.492 16.828 13.016 1 97.38 11 ARG B CA 1
ATOM 1429 C C . ARG B 1 11 ? 10.891 16.656 14.398 1 97.38 11 ARG B C 1
ATOM 1431 O O . ARG B 1 11 ? 11.367 17.25 15.367 1 97.38 11 ARG B O 1
ATOM 1438 N N . LEU B 1 12 ? 9.836 15.875 14.461 1 97.81 12 LEU B N 1
ATOM 1439 C CA . LEU B 1 12 ? 9.227 15.562 15.75 1 97.81 12 LEU B CA 1
ATOM 1440 C C . LEU B 1 12 ? 10.102 14.609 16.547 1 97.81 12 LEU B C 1
ATOM 1442 O O . LEU B 1 12 ? 10.773 13.75 15.984 1 97.81 12 LEU B O 1
ATOM 1446 N N . ILE B 1 13 ? 10.094 14.773 17.859 1 95.88 13 ILE B N 1
ATOM 1447 C CA . ILE B 1 13 ? 10.828 13.93 18.797 1 95.88 13 ILE B CA 1
ATOM 1448 C C . ILE B 1 13 ? 9.867 13.32 19.812 1 95.88 13 ILE B C 1
ATOM 1450 O O . ILE B 1 13 ? 8.711 13.75 19.922 1 95.88 13 ILE B O 1
ATOM 1454 N N . PRO B 1 14 ? 10.312 12.359 20.547 1 95.75 14 PRO B N 1
ATOM 1455 C CA . PRO B 1 14 ? 9.406 11.656 21.453 1 95.75 14 PRO B CA 1
ATOM 1456 C C . PRO B 1 14 ? 8.68 12.594 22.406 1 95.75 14 PRO B C 1
ATOM 1458 O O . PRO B 1 14 ? 7.535 12.336 22.781 1 95.75 14 PRO B O 1
ATOM 1461 N N . LEU B 1 15 ? 9.219 13.695 22.734 1 95.5 15 LEU B N 1
ATOM 1462 C CA . LEU B 1 15 ? 8.602 14.656 23.641 1 95.5 15 LEU B CA 1
ATOM 1463 C C . LEU B 1 15 ? 7.391 15.312 22.984 1 95.5 15 LEU B C 1
ATOM 1465 O O . LEU B 1 15 ? 6.562 15.922 23.672 1 95.5 15 LEU B O 1
ATOM 1469 N N . ASP B 1 16 ? 7.211 15.195 21.672 1 97.38 16 ASP B N 1
ATOM 1470 C CA . ASP B 1 16 ? 6.105 15.797 20.938 1 97.38 16 ASP B CA 1
ATOM 1471 C C . ASP B 1 16 ? 4.918 14.844 20.844 1 97.38 16 ASP B C 1
ATOM 1473 O O . ASP B 1 16 ? 3.887 15.172 20.266 1 97.38 16 ASP B O 1
ATOM 1477 N N . ALA B 1 17 ? 5.031 13.648 21.469 1 97.62 17 ALA B N 1
ATOM 1478 C CA . ALA B 1 17 ? 4.09 12.555 21.234 1 97.62 17 ALA B CA 1
ATOM 1479 C C . ALA B 1 17 ? 2.672 12.961 21.625 1 97.62 17 ALA B C 1
ATOM 1481 O O . ALA B 1 17 ? 1.713 12.664 20.922 1 97.62 17 ALA B O 1
ATOM 1482 N N . GLN B 1 18 ? 2.533 13.609 22.75 1 97.75 18 GLN B N 1
ATOM 1483 C CA . GLN B 1 18 ? 1.202 13.992 23.203 1 97.75 18 GLN B CA 1
ATOM 1484 C C . GLN B 1 18 ? 0.548 14.977 22.234 1 97.75 18 GLN B C 1
ATOM 1486 O O . GLN B 1 18 ? -0.625 14.828 21.891 1 97.75 18 GLN B O 1
ATOM 1491 N N . ALA B 1 19 ? 1.267 16 21.859 1 98.25 19 ALA B N 1
ATOM 1492 C CA . ALA B 1 19 ? 0.75 17 20.906 1 98.25 19 ALA B CA 1
ATOM 1493 C C . ALA B 1 19 ? 0.414 16.344 19.562 1 98.25 19 ALA B C 1
ATOM 1495 O O . ALA B 1 19 ? -0.602 16.688 18.953 1 98.25 19 ALA B O 1
ATOM 1496 N N . LEU B 1 20 ? 1.254 15.453 19.156 1 98.38 20 LEU B N 1
ATOM 1497 C CA . LEU B 1 20 ? 1.022 14.742 17.906 1 98.38 20 LEU B CA 1
ATOM 1498 C C . LEU B 1 20 ? -0.257 13.914 17.984 1 98.38 20 LEU B C 1
ATOM 1500 O O . LEU B 1 20 ? -1.088 13.961 17.078 1 98.38 20 LEU B O 1
ATOM 1504 N N . ARG B 1 21 ? -0.394 13.148 19.031 1 98.25 21 ARG B N 1
ATOM 1505 C CA . ARG B 1 21 ? -1.59 12.328 19.203 1 98.25 21 ARG B CA 1
ATOM 1506 C C . ARG B 1 21 ? -2.852 13.18 19.125 1 98.25 21 ARG B C 1
ATOM 1508 O O . ARG B 1 21 ? -3.797 12.828 18.406 1 98.25 21 ARG B O 1
ATOM 1515 N N . GLN B 1 22 ? -2.822 14.25 19.844 1 98 22 GLN B N 1
ATOM 1516 C CA . GLN B 1 22 ? -3.994 15.117 19.859 1 98 22 GLN B CA 1
ATOM 1517 C C . GLN B 1 22 ? -4.285 15.68 18.484 1 98 22 GLN B C 1
ATOM 1519 O O . GLN B 1 22 ? -5.434 15.68 18.031 1 98 22 GLN B O 1
ATOM 1524 N N . LEU B 1 23 ? -3.301 16.172 17.797 1 98.44 23 LEU B N 1
ATOM 1525 C CA . LEU B 1 23 ? -3.486 16.75 16.469 1 98.44 23 LEU B CA 1
ATOM 1526 C C . LEU B 1 23 ? -4.008 15.711 15.484 1 98.44 23 LEU B C 1
ATOM 1528 O O . LEU B 1 23 ? -4.887 16 14.672 1 98.44 23 LEU B O 1
ATOM 1532 N N . ARG B 1 24 ? -3.447 14.523 15.523 1 98.19 24 ARG B N 1
ATOM 1533 C CA . ARG B 1 24 ? -3.9 13.445 14.648 1 98.19 24 ARG B CA 1
ATOM 1534 C C . ARG B 1 24 ? -5.363 13.102 14.914 1 98.19 24 ARG B C 1
ATOM 1536 O O . ARG B 1 24 ? -6.145 12.938 13.977 1 98.19 24 ARG B O 1
ATOM 1543 N N . LEU B 1 25 ? -5.699 12.953 16.172 1 98.31 25 LEU B N 1
ATOM 1544 C CA . LEU B 1 25 ? -7.082 12.633 16.5 1 98.31 25 LEU B CA 1
ATOM 1545 C C . LEU B 1 25 ? -8.023 13.742 16.047 1 98.31 25 LEU B C 1
ATOM 1547 O O . LEU B 1 25 ? -9.102 13.477 15.516 1 98.31 25 LEU B O 1
ATOM 1551 N N . ASP B 1 26 ? -7.617 15.008 16.219 1 98.25 26 ASP B N 1
ATOM 1552 C CA . ASP B 1 26 ? -8.398 16.125 15.719 1 98.25 26 ASP B CA 1
ATOM 1553 C C . ASP B 1 26 ? -8.555 16.062 14.203 1 98.25 26 ASP B C 1
ATOM 1555 O O . ASP B 1 26 ? -9.641 16.281 13.672 1 98.25 26 AS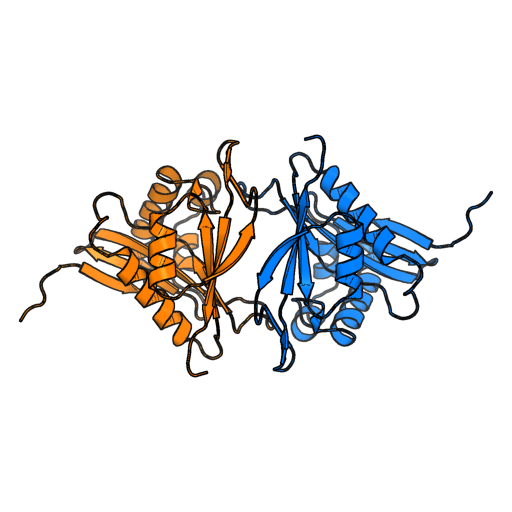P B O 1
ATOM 1559 N N . ALA B 1 27 ? -7.496 15.766 13.531 1 98.38 27 ALA B N 1
ATOM 1560 C CA . ALA B 1 27 ? -7.496 15.656 12.078 1 98.38 27 ALA B CA 1
ATOM 1561 C C . ALA B 1 27 ? -8.484 14.594 11.609 1 98.38 27 ALA B C 1
ATOM 1563 O O . ALA B 1 27 ? -9.266 14.828 10.688 1 98.38 27 ALA B O 1
ATOM 1564 N N . LEU B 1 28 ? -8.461 13.406 12.266 1 98.19 28 LEU B N 1
ATOM 1565 C CA . LEU B 1 28 ? -9.273 12.258 11.875 1 98.19 28 LEU B CA 1
ATOM 1566 C C . LEU B 1 28 ? -10.758 12.531 12.117 1 98.19 28 LEU B C 1
ATOM 1568 O O . LEU B 1 28 ? -11.617 11.969 11.445 1 98.19 28 LEU B O 1
ATOM 1572 N N . ARG B 1 29 ? -11.008 13.43 13.047 1 97.62 29 ARG B N 1
ATOM 1573 C CA . ARG B 1 29 ? -12.391 13.828 13.305 1 97.62 29 ARG B CA 1
ATOM 1574 C C . ARG B 1 29 ? -12.836 14.914 12.336 1 97.62 29 ARG B C 1
ATOM 1576 O O . ARG B 1 29 ? -13.961 14.883 11.828 1 97.62 29 ARG B O 1
ATOM 1583 N N . GLU B 1 30 ? -12.016 15.828 12.094 1 97.38 30 GLU B N 1
ATOM 1584 C CA . GLU B 1 30 ? -12.344 17 11.297 1 97.38 30 GLU B CA 1
ATOM 1585 C C . GLU B 1 30 ? -12.469 16.656 9.812 1 97.38 30 GLU B C 1
ATOM 1587 O O . GLU B 1 30 ? -13.383 17.125 9.133 1 97.38 30 GLU B O 1
ATOM 1592 N N . THR B 1 31 ? -11.594 15.906 9.25 1 96.75 31 THR B N 1
ATOM 1593 C CA . THR B 1 31 ? -11.57 15.539 7.836 1 96.75 31 THR B CA 1
ATOM 1594 C C . THR B 1 31 ? -11.273 14.055 7.668 1 96.75 31 THR B C 1
ATOM 1596 O O . THR B 1 31 ? -10.25 13.68 7.086 1 96.75 31 THR B O 1
ATOM 1599 N N . PRO B 1 32 ? -12.18 13.211 8.125 1 97.62 32 PRO B N 1
ATOM 1600 C CA . PRO B 1 32 ? -11.914 11.766 8.117 1 97.62 32 PRO B CA 1
ATOM 1601 C C . PRO B 1 32 ? -11.602 11.234 6.719 1 97.62 32 PRO B C 1
ATOM 1603 O O . PRO B 1 32 ? -10.82 10.289 6.578 1 97.62 32 PRO B O 1
ATOM 1606 N N . GLU B 1 33 ? -12.023 11.82 5.641 1 97.5 33 GLU B N 1
ATOM 1607 C CA . GLU B 1 33 ? -11.836 11.305 4.289 1 97.5 33 GLU B CA 1
ATOM 1608 C C . GLU B 1 33 ? -10.43 11.609 3.77 1 97.5 33 GLU B C 1
ATOM 1610 O O . GLU B 1 33 ? -10.008 11.055 2.752 1 97.5 33 GLU B O 1
ATOM 1615 N N . ALA B 1 34 ? -9.734 12.43 4.469 1 97 34 ALA B N 1
ATOM 1616 C CA . ALA B 1 34 ? -8.406 12.82 4.02 1 97 34 ALA B CA 1
ATOM 1617 C C . ALA B 1 34 ? -7.359 11.789 4.441 1 97 34 ALA B C 1
ATOM 1619 O O . ALA B 1 34 ? -6.195 11.875 4.039 1 97 34 ALA B O 1
ATOM 1620 N N . PHE B 1 35 ? -7.797 10.812 5.234 1 97.62 35 PHE B N 1
ATOM 1621 C CA . PHE B 1 35 ? -6.844 9.859 5.793 1 97.62 35 PHE B CA 1
ATOM 1622 C C . PHE B 1 35 ? -7.352 8.43 5.637 1 97.62 35 PHE B C 1
ATOM 1624 O O . PHE B 1 35 ? -8.547 8.172 5.781 1 97.62 35 PHE B O 1
ATOM 1631 N N . GLY B 1 36 ? -6.414 7.543 5.379 1 97 36 GLY B N 1
ATOM 1632 C CA . GLY B 1 36 ? -6.742 6.125 5.402 1 97 36 GLY B CA 1
ATOM 1633 C C . GLY B 1 36 ? -6.98 5.594 6.801 1 97 36 GLY B C 1
ATOM 1634 O O . GLY B 1 36 ? -7.719 4.625 6.984 1 97 36 GLY B O 1
ATOM 1635 N N . SER B 1 37 ? -6.375 6.207 7.754 1 96.62 37 SER B N 1
ATOM 1636 C CA . SER B 1 37 ? -6.594 5.84 9.148 1 96.62 37 SER B CA 1
ATOM 1637 C C . SER B 1 37 ? -7.922 6.379 9.664 1 96.62 37 SER B C 1
ATOM 1639 O O . SER B 1 37 ? -8.461 7.348 9.117 1 96.62 37 SER B O 1
ATOM 1641 N N . SER B 1 38 ? -8.445 5.746 10.703 1 97.44 38 SER B N 1
ATOM 1642 C CA . SER B 1 38 ? -9.688 6.203 11.312 1 97.44 38 SER B CA 1
ATOM 1643 C C . SER B 1 38 ? -9.477 6.605 12.766 1 97.44 38 SER B C 1
ATOM 1645 O O . SER B 1 38 ? -8.539 6.137 13.414 1 97.44 38 SER B O 1
ATOM 1647 N N . TYR B 1 39 ? -10.336 7.504 13.195 1 97.69 39 TYR B N 1
ATOM 1648 C CA . TYR B 1 39 ? -10.344 7.859 14.609 1 97.69 39 TYR B CA 1
ATOM 1649 C C . TYR B 1 39 ? -10.508 6.621 15.484 1 97.69 39 TYR B C 1
ATOM 1651 O O . TYR B 1 39 ? -9.797 6.461 16.484 1 97.69 39 TYR B O 1
ATOM 1659 N N . GLU B 1 40 ? -11.414 5.711 15.062 1 96.44 40 GLU B N 1
ATOM 1660 C CA . GLU B 1 40 ? -11.766 4.5 15.797 1 96.44 40 GLU B CA 1
ATOM 1661 C C . GLU B 1 40 ? -10.547 3.611 16.016 1 96.44 40 GLU B C 1
ATOM 1663 O O . GLU B 1 40 ? -10.398 2.99 17.062 1 96.44 40 GLU B O 1
ATOM 1668 N N . GLU B 1 41 ? -9.703 3.611 1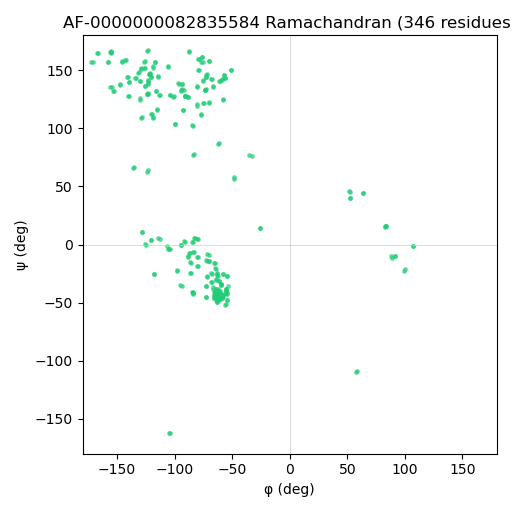5.086 1 96.38 41 GLU B N 1
ATOM 1669 C CA . GLU B 1 41 ? -8.5 2.791 15.203 1 96.38 41 GLU B CA 1
ATOM 1670 C C . GLU B 1 41 ? -7.414 3.516 15.992 1 96.38 41 GLU B C 1
ATOM 1672 O O . GLU B 1 41 ? -6.793 2.932 16.891 1 96.38 41 GLU B O 1
ATOM 1677 N N . GLU B 1 42 ? -7.215 4.828 15.789 1 96.38 42 GLU B N 1
ATOM 1678 C CA . GLU B 1 42 ? -6.043 5.504 16.344 1 96.38 42 GLU B CA 1
ATOM 1679 C C . GLU B 1 42 ? -6.297 5.973 17.766 1 96.38 42 GLU B C 1
ATOM 1681 O O . GLU B 1 42 ? -5.352 6.199 18.531 1 96.38 42 GLU B O 1
ATOM 1686 N N . HIS B 1 43 ? -7.578 6.188 18.125 1 97.19 43 HIS B N 1
ATOM 1687 C CA . HIS B 1 43 ? -7.844 6.668 19.484 1 97.19 43 HIS B CA 1
ATOM 1688 C C . HIS B 1 43 ? -7.445 5.629 20.516 1 97.19 43 HIS B C 1
ATOM 1690 O O . HIS B 1 43 ? -7.309 5.953 21.703 1 97.19 43 HIS B O 1
ATOM 1696 N N . THR B 1 44 ? -7.234 4.355 20.094 1 97.06 44 THR B N 1
ATOM 1697 C CA . THR B 1 44 ? -6.891 3.273 21.016 1 97.06 44 THR B CA 1
ATOM 1698 C C . THR B 1 44 ? -5.383 3.184 21.203 1 97.06 44 THR B C 1
ATOM 1700 O O . THR B 1 44 ? -4.902 2.475 22.094 1 97.06 44 THR B O 1
ATOM 1703 N N . LEU B 1 45 ? -4.629 3.867 20.438 1 96.75 45 LEU B N 1
ATOM 1704 C CA . LEU B 1 45 ? -3.172 3.807 20.516 1 96.75 45 LEU B CA 1
ATOM 1705 C C . LEU B 1 45 ? -2.666 4.516 21.766 1 96.75 45 LEU B C 1
ATOM 1707 O O . LEU B 1 45 ? -3.205 5.555 22.156 1 96.75 45 LEU B O 1
ATOM 1711 N N . THR B 1 46 ? -1.648 4.027 22.359 1 96.81 46 THR B N 1
ATOM 1712 C CA . THR B 1 46 ? -1.017 4.621 23.531 1 96.81 46 THR B CA 1
ATOM 1713 C C . THR B 1 46 ? 0.031 5.648 23.125 1 96.81 46 THR B C 1
ATOM 1715 O O . THR B 1 46 ? 0.408 5.727 21.953 1 96.81 46 THR B O 1
ATOM 1718 N N . LEU B 1 47 ? 0.441 6.426 24.047 1 96.19 47 LEU B N 1
ATOM 1719 C CA . LEU B 1 47 ? 1.515 7.375 23.766 1 96.19 47 LEU B CA 1
ATOM 1720 C C . LEU B 1 47 ? 2.791 6.648 23.359 1 96.19 47 LEU B C 1
ATOM 1722 O O . LEU B 1 47 ? 3.57 7.156 22.562 1 96.19 47 LEU B O 1
ATOM 1726 N N . GLU B 1 48 ? 2.98 5.461 23.906 1 95.88 48 GLU B N 1
ATOM 1727 C CA . GLU B 1 48 ? 4.137 4.66 23.531 1 95.88 48 GLU B CA 1
ATOM 1728 C C . GLU B 1 48 ? 4.07 4.262 22.047 1 95.88 48 GLU B C 1
ATOM 1730 O O . GLU B 1 48 ? 5.086 4.266 21.359 1 95.88 48 GLU B O 1
ATOM 1735 N N . ASP B 1 49 ? 2.891 3.955 21.562 1 95.12 49 ASP B N 1
ATOM 1736 C CA . ASP B 1 49 ? 2.695 3.682 20.141 1 95.12 49 ASP B CA 1
ATOM 1737 C C . ASP B 1 49 ? 3.066 4.895 19.281 1 95.12 49 ASP B C 1
ATOM 1739 O O . ASP B 1 49 ? 3.766 4.762 18.281 1 95.12 49 ASP B O 1
ATOM 1743 N N . ILE B 1 50 ? 2.582 6.008 19.781 1 96.25 50 ILE B N 1
ATOM 1744 C CA . ILE B 1 50 ? 2.816 7.25 19.047 1 96.25 50 ILE B CA 1
ATOM 1745 C C . ILE B 1 50 ? 4.309 7.566 19.031 1 96.25 50 ILE B C 1
ATOM 1747 O O . ILE B 1 50 ? 4.852 7.977 18.016 1 96.25 50 ILE B O 1
ATOM 1751 N N . ARG B 1 51 ? 4.988 7.367 20.094 1 94.69 51 ARG B N 1
ATOM 1752 C CA . ARG B 1 51 ? 6.43 7.57 20.156 1 94.69 51 ARG B CA 1
ATOM 1753 C C . ARG B 1 51 ? 7.156 6.676 19.156 1 94.69 51 ARG B C 1
ATOM 1755 O O . ARG B 1 51 ? 8.156 7.082 18.562 1 94.69 51 ARG B O 1
ATOM 1762 N N . GLY B 1 52 ? 6.66 5.551 18.953 1 90.56 52 GLY B N 1
ATOM 1763 C CA . GLY B 1 52 ? 7.227 4.637 17.969 1 90.56 52 GLY B CA 1
ATOM 1764 C C . GLY B 1 52 ? 7.145 5.156 16.547 1 90.56 52 GLY B C 1
ATOM 1765 O O . GLY B 1 52 ? 8.008 4.859 15.727 1 90.56 52 GLY B O 1
ATOM 1766 N N . TRP B 1 53 ? 6.105 5.965 16.297 1 88.81 53 TRP B N 1
ATOM 1767 C CA . TRP B 1 53 ? 5.961 6.566 14.977 1 88.81 53 TRP B CA 1
ATOM 1768 C C . TRP B 1 53 ? 7.082 7.566 14.711 1 88.81 53 TRP B C 1
ATOM 1770 O O . TRP B 1 53 ? 7.52 7.723 13.57 1 88.81 53 TRP B O 1
ATOM 1780 N N . ILE B 1 54 ? 7.465 8.266 15.727 1 90.75 54 ILE B N 1
ATOM 1781 C CA . ILE B 1 54 ? 8.297 9.438 15.461 1 90.75 54 ILE B CA 1
ATOM 1782 C C . ILE B 1 54 ? 9.734 9.148 15.891 1 90.75 54 ILE B C 1
ATOM 1784 O O . ILE B 1 54 ? 10.594 10.031 15.844 1 90.75 54 ILE B O 1
ATOM 1788 N N . ALA B 1 55 ? 10.047 8.055 16.406 1 84 55 ALA B N 1
ATOM 1789 C CA . ALA B 1 55 ? 11.398 7.559 16.656 1 84 55 ALA B CA 1
ATOM 1790 C C . ALA B 1 55 ? 11.617 6.199 15.984 1 84 55 ALA B C 1
ATOM 1792 O O . ALA B 1 55 ? 11.914 5.215 16.656 1 84 55 ALA B O 1
ATOM 1793 N N . PRO B 1 56 ? 11.5 6.309 14.672 1 77.5 56 PRO B N 1
ATOM 1794 C CA . PRO B 1 56 ? 11.641 5.016 14 1 77.5 56 PRO B CA 1
ATOM 1795 C C . PRO B 1 56 ? 13.094 4.547 13.922 1 77.5 56 PRO B C 1
ATOM 1797 O O . PRO B 1 56 ? 14.016 5.352 14.07 1 77.5 56 PRO B O 1
ATOM 1800 N N . ALA B 1 57 ? 13.203 3.27 13.688 1 76.56 57 ALA B N 1
ATOM 1801 C CA . ALA B 1 57 ? 14.531 2.662 13.562 1 76.56 57 ALA B CA 1
ATOM 1802 C C . ALA B 1 57 ? 15.109 2.893 12.164 1 76.56 57 ALA B C 1
ATOM 1804 O O . ALA B 1 57 ? 16.312 2.754 11.961 1 76.56 57 ALA B O 1
ATOM 1805 N N . ASP B 1 58 ? 14.273 3.215 11.281 1 83.56 58 ASP B N 1
ATOM 1806 C CA . ASP B 1 58 ? 14.719 3.391 9.906 1 83.56 58 ASP B CA 1
ATOM 1807 C C . ASP B 1 58 ? 14.797 4.871 9.539 1 83.56 58 ASP B C 1
ATOM 1809 O O . ASP B 1 58 ? 14.906 5.727 10.422 1 83.56 58 ASP B O 1
ATOM 1813 N N . ASP B 1 59 ? 14.828 5.215 8.273 1 90.62 59 ASP B N 1
ATOM 1814 C CA . ASP B 1 59 ? 15.055 6.566 7.777 1 90.62 59 ASP B CA 1
ATOM 1815 C C . ASP B 1 59 ? 13.766 7.379 7.777 1 90.62 59 ASP B C 1
ATOM 1817 O O . ASP B 1 59 ? 13.734 8.516 7.309 1 90.62 59 ASP B O 1
ATOM 1821 N N . SER B 1 60 ? 12.711 6.809 8.305 1 93.06 60 SER B N 1
ATOM 1822 C CA . SER B 1 60 ? 11.43 7.508 8.328 1 93.06 60 SER B CA 1
ATOM 1823 C C . SER B 1 60 ? 11.461 8.68 9.305 1 93.06 60 SER B C 1
ATOM 1825 O O . SER B 1 60 ? 12.336 8.75 10.172 1 93.06 60 SER B O 1
ATOM 1827 N N . ALA B 1 61 ? 10.562 9.633 9.086 1 96.56 61 ALA B N 1
ATOM 1828 C CA . ALA B 1 61 ? 10.477 10.812 9.953 1 96.56 61 ALA B CA 1
ATOM 1829 C C . ALA B 1 61 ? 9.094 11.453 9.859 1 96.56 61 ALA B C 1
ATOM 1831 O O . ALA B 1 61 ? 8.359 11.227 8.891 1 96.56 61 ALA B O 1
ATOM 1832 N N . MET B 1 62 ? 8.828 12.148 10.906 1 97.69 62 MET B N 1
ATOM 1833 C CA . MET B 1 62 ? 7.691 13.062 10.875 1 97.69 62 MET B CA 1
ATOM 1834 C C . MET B 1 62 ? 8.125 14.484 11.203 1 97.69 62 MET B C 1
ATOM 1836 O O . MET B 1 62 ? 8.953 14.695 12.094 1 97.69 62 MET B O 1
ATOM 1840 N N . PHE B 1 63 ? 7.523 15.406 10.492 1 98.25 63 PHE B N 1
ATOM 1841 C CA . PHE B 1 63 ? 7.828 16.812 10.695 1 98.25 63 PHE B CA 1
ATOM 1842 C C . PHE B 1 63 ? 6.613 17.562 11.234 1 98.25 63 PHE B C 1
ATOM 1844 O O . PHE B 1 63 ? 5.477 17.234 10.883 1 98.25 63 PHE B O 1
ATOM 1851 N N . GLY B 1 64 ? 6.902 18.531 12.086 1 98.56 64 GLY B N 1
ATOM 1852 C CA . GLY B 1 64 ? 5.895 19.453 12.586 1 98.56 64 GLY B CA 1
ATOM 1853 C C . GLY B 1 64 ? 6.215 20.906 12.297 1 98.56 64 GLY B C 1
ATOM 1854 O O . GLY B 1 64 ? 7.383 21.281 12.18 1 98.56 64 GLY B O 1
ATOM 1855 N N . VAL B 1 65 ? 5.156 21.641 12.086 1 98.62 65 VAL B N 1
ATOM 1856 C CA . VAL B 1 65 ? 5.281 23.094 12.109 1 98.62 65 VAL B CA 1
ATOM 1857 C C . VAL B 1 65 ? 4.719 23.641 13.422 1 98.62 65 VAL B C 1
ATOM 1859 O O . VAL B 1 65 ? 3.607 23.281 13.82 1 98.62 65 VAL B O 1
ATOM 1862 N N . PHE B 1 66 ? 5.566 24.469 14.078 1 97.94 66 PHE B N 1
ATOM 1863 C CA . PHE B 1 66 ? 5.227 24.969 15.406 1 97.94 66 PHE B CA 1
ATOM 1864 C C . PHE B 1 66 ? 5.062 26.484 15.391 1 97.94 66 PHE B C 1
ATOM 1866 O O . PHE B 1 66 ? 5.84 27.188 14.75 1 97.94 66 PHE B O 1
ATOM 1873 N N . SER B 1 67 ? 4.02 26.906 15.953 1 94.88 67 SER B N 1
ATOM 1874 C CA . SER B 1 67 ? 3.916 28.281 16.422 1 94.88 67 SER B CA 1
ATOM 1875 C C . SER B 1 67 ? 4.168 28.375 17.938 1 94.88 67 SER B C 1
ATOM 1877 O O . SER B 1 67 ? 3.312 27.984 18.734 1 94.88 67 SER B O 1
ATOM 1879 N N . GLU B 1 68 ? 5.34 28.828 18.266 1 89.56 68 GLU B N 1
ATOM 1880 C CA . GLU B 1 68 ? 5.785 28.734 19.656 1 89.56 68 GLU B CA 1
ATOM 1881 C C . GLU B 1 68 ? 5.793 27.297 20.141 1 89.56 68 GLU B C 1
ATOM 1883 O O . GLU B 1 68 ? 6.508 26.453 19.594 1 89.56 68 GLU B O 1
ATOM 1888 N N . THR B 1 69 ? 4.844 26.938 21.047 1 89.06 69 THR B N 1
ATOM 1889 C CA . THR B 1 69 ? 4.855 25.578 21.578 1 89.06 69 THR B CA 1
ATOM 1890 C C . THR B 1 69 ? 3.729 24.734 20.984 1 89.06 69 THR B C 1
ATOM 1892 O O . THR B 1 69 ? 3.68 23.531 21.172 1 89.06 69 THR B O 1
ATOM 1895 N N . ALA B 1 70 ? 2.938 25.406 20.188 1 95.44 70 ALA B N 1
ATOM 1896 C CA . ALA B 1 70 ? 1.772 24.719 19.641 1 95.44 70 ALA B CA 1
ATOM 1897 C C . ALA B 1 70 ? 2.119 24 18.328 1 95.44 70 ALA B C 1
ATOM 1899 O O . ALA B 1 70 ? 2.713 24.594 17.438 1 95.44 70 ALA B O 1
ATOM 1900 N N . LEU B 1 71 ? 1.836 22.75 18.234 1 98.31 71 LEU B N 1
ATOM 1901 C CA . LEU B 1 71 ? 1.97 22 17 1 98.31 71 LEU B CA 1
ATOM 1902 C C . LEU B 1 71 ? 0.818 22.297 16.047 1 98.31 71 LEU B C 1
ATOM 1904 O O . LEU B 1 71 ? -0.324 21.922 16.297 1 98.31 71 LEU B O 1
ATOM 1908 N N . ALA B 1 72 ? 1.101 22.969 14.938 1 98.31 72 ALA B N 1
ATOM 1909 C CA . ALA B 1 72 ? 0.078 23.516 14.047 1 98.31 72 ALA B CA 1
ATOM 1910 C C . ALA B 1 72 ? -0.172 22.578 12.867 1 98.31 72 ALA B C 1
ATOM 1912 O O . ALA B 1 72 ? -1.215 22.656 12.211 1 98.31 72 ALA B O 1
ATOM 1913 N N . GLY B 1 73 ? 0.764 21.734 12.531 1 98.69 73 GLY B N 1
ATOM 1914 C CA . GLY B 1 73 ? 0.649 20.828 11.398 1 98.69 73 GLY B CA 1
ATOM 1915 C C . GLY B 1 73 ? 1.709 19.734 11.391 1 98.69 73 GLY B C 1
ATOM 1916 O O . GLY B 1 73 ? 2.686 19.812 12.141 1 98.69 73 GLY B O 1
ATOM 1917 N N . ILE B 1 74 ? 1.446 18.719 10.57 1 98.81 74 ILE B N 1
ATOM 1918 C CA . ILE B 1 74 ? 2.352 17.562 10.539 1 98.81 74 ILE B CA 1
ATOM 1919 C C . ILE B 1 74 ? 2.416 17 9.117 1 98.81 74 ILE B C 1
ATOM 1921 O O . ILE B 1 74 ? 1.511 17.234 8.312 1 98.81 74 ILE B O 1
ATOM 1925 N N . ALA B 1 75 ? 3.488 16.312 8.844 1 98.69 75 ALA B N 1
ATOM 1926 C CA . ALA B 1 75 ? 3.688 15.477 7.664 1 98.69 75 ALA B CA 1
ATOM 1927 C C . ALA B 1 75 ? 4.68 14.352 7.945 1 98.69 75 ALA B C 1
ATOM 1929 O O . ALA B 1 75 ? 5.754 14.594 8.5 1 98.69 75 ALA B O 1
ATOM 1930 N N . GLY B 1 76 ? 4.328 13.172 7.578 1 97.62 76 GLY B N 1
ATOM 1931 C CA . GLY B 1 76 ? 5.234 12.047 7.719 1 97.62 76 GLY B CA 1
ATOM 1932 C C . GLY B 1 76 ? 5.828 11.594 6.398 1 97.62 76 GLY B C 1
ATOM 1933 O O . GLY B 1 76 ? 5.234 11.805 5.34 1 97.62 76 GLY B O 1
ATOM 1934 N N . VAL B 1 77 ? 6.992 11 6.477 1 97.88 77 VAL B N 1
ATOM 1935 C CA . VAL B 1 77 ? 7.629 10.383 5.316 1 97.88 77 VAL B CA 1
ATOM 1936 C C . VAL B 1 77 ? 8.297 9.078 5.73 1 97.88 77 VAL B C 1
ATOM 1938 O O . VAL B 1 77 ? 9.039 9.031 6.715 1 97.88 77 VAL B O 1
ATOM 1941 N N . THR B 1 78 ? 7.969 8.031 5.012 1 97.12 78 THR B N 1
ATOM 1942 C CA . THR B 1 78 ? 8.508 6.719 5.34 1 97.12 78 THR B CA 1
ATOM 1943 C C . THR B 1 78 ? 9.102 6.051 4.102 1 97.12 78 THR B C 1
ATOM 1945 O O . THR B 1 78 ? 8.578 6.203 2.996 1 97.12 78 THR B O 1
ATOM 1948 N N . ARG B 1 79 ? 10.227 5.395 4.359 1 96.12 79 ARG B N 1
ATOM 1949 C CA . ARG B 1 79 ? 10.797 4.574 3.295 1 96.12 79 ARG B CA 1
ATOM 1950 C C . ARG B 1 79 ? 10.086 3.229 3.197 1 96.12 79 ARG B C 1
ATOM 1952 O O . ARG B 1 79 ? 9.773 2.609 4.219 1 96.12 79 ARG B O 1
ATOM 1959 N N . GLN B 1 80 ? 9.789 2.834 1.937 1 96.56 80 GLN B N 1
ATOM 1960 C CA . GLN B 1 80 ? 9.266 1.484 1.76 1 96.56 80 GLN B CA 1
ATOM 1961 C C . GLN B 1 80 ? 10.219 0.443 2.344 1 96.56 80 GLN B C 1
ATOM 1963 O O . GLN B 1 80 ? 11.438 0.56 2.205 1 96.56 80 GLN B O 1
ATOM 1968 N N . ARG B 1 81 ? 9.648 -0.607 2.938 1 93.94 81 ARG B N 1
ATOM 1969 C CA . ARG B 1 81 ? 10.453 -1.52 3.74 1 93.94 81 ARG B CA 1
ATOM 1970 C C . ARG B 1 81 ? 10.93 -2.709 2.91 1 93.94 81 ARG B C 1
ATOM 1972 O O . ARG B 1 81 ? 12.016 -3.236 3.133 1 93.94 81 ARG B O 1
ATOM 1979 N N . LYS B 1 82 ? 10.117 -3.189 1.985 1 96.81 82 LYS B N 1
ATOM 1980 C CA . LYS B 1 82 ? 10.516 -4.336 1.174 1 96.81 82 LYS B CA 1
ATOM 1981 C C . LYS B 1 82 ? 11.773 -4.023 0.363 1 96.81 82 LYS B C 1
ATOM 1983 O O . LYS B 1 82 ? 11.906 -2.924 -0.182 1 96.81 82 LYS B O 1
ATOM 1988 N N . LEU B 1 83 ? 12.672 -4.961 0.246 1 97.19 83 LEU B N 1
ATOM 1989 C CA . LEU B 1 83 ? 13.969 -4.766 -0.388 1 97.19 83 LEU B CA 1
ATOM 1990 C C . LEU B 1 83 ? 13.812 -4.223 -1.804 1 97.19 83 LEU B C 1
ATOM 1992 O O . LEU B 1 83 ? 14.555 -3.334 -2.221 1 97.19 83 LEU B O 1
ATOM 1996 N N . LYS B 1 84 ? 12.844 -4.664 -2.518 1 98.31 84 LYS B N 1
ATOM 1997 C CA . LYS B 1 84 ? 12.68 -4.32 -3.926 1 98.31 84 LYS B CA 1
ATOM 1998 C C . LYS B 1 84 ? 11.945 -2.99 -4.086 1 98.31 84 LYS B C 1
ATOM 2000 O O . LYS B 1 84 ? 11.695 -2.547 -5.207 1 98.31 84 LYS B O 1
ATOM 2005 N N . MET B 1 85 ? 11.625 -2.365 -2.912 1 98.31 85 MET B N 1
ATOM 2006 C CA . MET B 1 85 ? 10.852 -1.127 -2.969 1 98.31 85 MET B CA 1
ATOM 2007 C C . MET B 1 85 ? 11.539 -0.023 -2.168 1 98.31 85 MET B C 1
ATOM 2009 O O . MET B 1 85 ? 10.961 1.047 -1.961 1 98.31 85 MET B O 1
ATOM 2013 N N . ARG B 1 86 ? 12.781 -0.223 -1.735 1 96.94 86 ARG B N 1
ATOM 2014 C CA . ARG B 1 86 ? 13.477 0.682 -0.827 1 96.94 86 ARG B CA 1
ATOM 2015 C C . ARG B 1 86 ? 13.875 1.972 -1.537 1 96.94 86 ARG B C 1
ATOM 2017 O O . ARG B 1 86 ? 14.273 2.945 -0.893 1 96.94 86 ARG B O 1
ATOM 2024 N N . HIS B 1 87 ? 13.789 1.989 -2.902 1 97.69 87 HIS B N 1
ATOM 2025 C CA . HIS B 1 87 ? 14.102 3.193 -3.664 1 97.69 87 HIS B CA 1
ATOM 2026 C C . HIS B 1 87 ? 12.922 4.164 -3.66 1 97.69 87 HIS B C 1
ATOM 2028 O O . HIS B 1 87 ? 12.969 5.203 -4.32 1 97.69 87 HIS B O 1
ATOM 2034 N N . LYS B 1 88 ? 11.867 3.838 -2.912 1 98.25 88 LYS B N 1
ATOM 2035 C CA . LYS B 1 88 ? 10.656 4.656 -2.846 1 98.25 88 LYS B CA 1
ATOM 2036 C C . LYS B 1 88 ? 10.367 5.09 -1.412 1 98.25 88 LYS B C 1
ATOM 2038 O O . LYS B 1 88 ? 10.617 4.336 -0.468 1 98.25 88 LYS B O 1
ATOM 2043 N N . ALA B 1 89 ? 9.812 6.254 -1.264 1 98.38 89 ALA B N 1
ATOM 2044 C CA . ALA B 1 89 ? 9.289 6.766 0.001 1 98.38 89 ALA B CA 1
ATOM 2045 C C . ALA B 1 89 ? 7.836 7.207 -0.143 1 98.38 89 ALA B C 1
ATOM 2047 O O . ALA B 1 89 ? 7.359 7.434 -1.256 1 98.38 89 ALA B O 1
ATOM 2048 N N . LEU B 1 90 ? 7.172 7.242 0.942 1 98.44 90 LEU B N 1
ATOM 2049 C CA . LEU B 1 90 ? 5.766 7.629 0.99 1 98.44 90 LEU B CA 1
ATOM 2050 C C . LEU B 1 90 ? 5.555 8.789 1.957 1 98.44 90 LEU B C 1
ATOM 2052 O O . LEU B 1 90 ? 6.035 8.75 3.092 1 98.44 90 LEU B O 1
ATOM 2056 N N . ILE B 1 91 ? 4.887 9.805 1.488 1 98.69 91 ILE B N 1
ATOM 2057 C CA . ILE B 1 91 ? 4.438 10.875 2.375 1 98.69 91 ILE B CA 1
ATOM 2058 C C . ILE B 1 91 ? 3.008 10.594 2.834 1 98.69 91 ILE B C 1
ATOM 2060 O O . ILE B 1 91 ? 2.15 10.227 2.027 1 98.69 91 ILE B O 1
ATOM 2064 N N . TRP B 1 92 ? 2.807 10.719 4.094 1 96.69 92 TRP B N 1
ATOM 2065 C CA . TRP B 1 92 ? 1.524 10.43 4.723 1 96.69 92 TRP B CA 1
ATOM 2066 C C . TRP B 1 92 ? 1.225 11.422 5.84 1 96.69 92 TRP B C 1
ATOM 2068 O O . TRP B 1 92 ? 2.105 12.18 6.258 1 96.69 92 TRP B O 1
ATOM 2078 N N . SER B 1 93 ? -0.062 11.547 6.199 1 97.12 93 SER B N 1
ATOM 2079 C CA . SER B 1 93 ? -0.517 12.312 7.359 1 97.12 93 SER B CA 1
ATOM 2080 C C . SER B 1 93 ? -0.195 13.789 7.211 1 97.12 93 SER B C 1
ATOM 2082 O O . SER B 1 93 ? 0.294 14.422 8.148 1 97.12 93 SER B O 1
ATOM 2084 N N . VAL B 1 94 ? -0.426 14.352 6.094 1 98.62 94 VAL B N 1
ATOM 2085 C CA . VAL B 1 94 ? -0.279 15.797 5.918 1 98.62 94 VAL B CA 1
ATOM 2086 C C . VAL B 1 94 ? -1.518 16.516 6.453 1 98.62 94 VAL B C 1
ATOM 2088 O O . VAL B 1 94 ? -2.629 16.281 5.973 1 98.62 94 VAL B O 1
ATOM 2091 N N . TYR B 1 95 ? -1.267 17.344 7.426 1 98.69 95 TYR B N 1
ATOM 2092 C CA . TYR B 1 95 ? -2.387 18.031 8.062 1 98.69 95 TYR B CA 1
ATOM 2093 C C . TYR B 1 95 ? -1.938 19.359 8.68 1 98.69 95 TYR B C 1
ATOM 2095 O O . TYR B 1 95 ? -0.871 19.422 9.297 1 98.69 95 TYR B O 1
ATOM 2103 N N . VAL B 1 96 ? -2.711 20.344 8.453 1 98.62 96 VAL B N 1
ATOM 2104 C CA . VAL B 1 96 ? -2.604 21.625 9.141 1 98.62 96 VAL B CA 1
ATOM 2105 C C . VAL B 1 96 ? -3.928 21.953 9.828 1 98.62 96 VAL B C 1
ATOM 2107 O O . VAL B 1 96 ? -4.992 21.859 9.211 1 98.62 96 VAL B O 1
ATOM 2110 N N . ALA B 1 97 ? -3.83 22.297 11.094 1 98.31 97 ALA B N 1
ATOM 2111 C CA . ALA B 1 97 ? -5.035 22.656 11.828 1 98.31 97 ALA B CA 1
ATOM 2112 C C . ALA B 1 97 ? -5.77 23.812 11.156 1 98.31 97 ALA B C 1
ATOM 2114 O O . ALA B 1 97 ? -5.141 24.734 10.617 1 98.31 97 ALA B O 1
ATOM 2115 N N . PRO B 1 98 ? -7.09 23.797 11.242 1 97.56 98 PRO B N 1
ATOM 2116 C CA . PRO B 1 98 ? -7.902 24.766 10.484 1 97.56 98 PRO B CA 1
ATOM 2117 C C . PRO B 1 98 ? -7.52 26.219 10.773 1 97.56 98 PRO B C 1
ATOM 2119 O O . PRO B 1 98 ? -7.438 27.031 9.852 1 97.56 98 PRO B O 1
ATOM 2122 N N . GLU B 1 99 ? -7.219 26.531 12.008 1 96.25 99 GLU B N 1
ATOM 2123 C CA . GLU B 1 99 ? -6.965 27.922 12.406 1 96.25 99 GLU B CA 1
ATOM 2124 C C . GLU B 1 99 ? -5.633 28.422 11.859 1 96.25 99 GLU B C 1
ATOM 2126 O O . GLU B 1 99 ? -5.352 29.609 11.891 1 96.25 99 GLU B O 1
ATOM 2131 N N . TRP B 1 100 ? -4.84 27.531 11.273 1 96.75 100 TRP B N 1
ATOM 2132 C CA . TRP B 1 100 ? -3.512 27.891 10.797 1 96.75 100 TRP B CA 1
ATOM 2133 C C . TRP B 1 100 ? -3.436 27.797 9.281 1 96.75 100 TRP B C 1
ATOM 2135 O O . TRP B 1 100 ? -2.367 28 8.695 1 96.75 100 TRP B O 1
ATOM 2145 N N . ARG B 1 101 ? -4.477 27.547 8.602 1 96.31 101 ARG B N 1
ATOM 2146 C CA . ARG B 1 101 ? -4.469 27.328 7.16 1 96.31 101 ARG B CA 1
ATOM 2147 C C . ARG B 1 101 ? -4.406 28.672 6.414 1 96.31 101 ARG B C 1
ATOM 2149 O O . ARG B 1 101 ? -4.602 29.719 7.008 1 96.31 101 ARG B O 1
ATOM 2156 N N . GLY B 1 102 ? -3.977 28.531 5.18 1 94.5 102 GLY B N 1
ATOM 2157 C CA . GLY B 1 102 ? -3.873 29.734 4.363 1 94.5 102 GLY B CA 1
ATOM 2158 C C . GLY B 1 102 ? -2.59 30.516 4.598 1 94.5 102 GLY B C 1
ATOM 2159 O O . GLY B 1 102 ? -2.479 31.672 4.203 1 94.5 102 GLY B O 1
ATOM 2160 N N . ARG B 1 103 ? -1.587 29.891 5.246 1 94.69 103 ARG B N 1
ATOM 2161 C CA . ARG B 1 103 ? -0.342 30.547 5.613 1 94.69 103 ARG B CA 1
ATOM 2162 C C . ARG B 1 103 ? 0.859 29.859 4.988 1 94.69 103 ARG B C 1
ATOM 2164 O O . ARG B 1 103 ? 2.004 30.141 5.348 1 94.69 103 ARG B O 1
ATOM 2171 N N . GLY B 1 104 ? 0.583 28.859 4.176 1 96.62 104 GLY B N 1
ATOM 2172 C CA . GLY B 1 104 ? 1.662 28.172 3.49 1 96.62 104 GLY B CA 1
ATOM 2173 C C . GLY B 1 104 ? 2.311 27.094 4.336 1 96.62 104 GLY B C 1
ATOM 2174 O O . GLY B 1 104 ? 3.379 26.578 3.99 1 96.62 104 GLY B O 1
ATOM 2175 N N . LEU B 1 105 ? 1.72 26.656 5.387 1 97.94 105 LEU B N 1
ATOM 2176 C CA . LEU B 1 105 ? 2.346 25.734 6.324 1 97.94 105 LEU B CA 1
ATOM 2177 C C . LEU B 1 105 ? 2.439 24.328 5.727 1 97.94 105 LEU B C 1
ATOM 2179 O O . LEU B 1 105 ? 3.412 23.609 5.969 1 97.94 105 LEU B O 1
ATOM 2183 N N . ALA B 1 106 ? 1.447 23.984 4.984 1 98.56 106 ALA B N 1
ATOM 2184 C CA . ALA B 1 106 ? 1.487 22.672 4.352 1 98.56 106 ALA B CA 1
ATOM 2185 C C . ALA B 1 106 ? 2.656 22.578 3.377 1 98.56 106 ALA B C 1
ATOM 2187 O O . ALA B 1 106 ? 3.328 21.547 3.311 1 98.56 106 ALA B O 1
ATOM 2188 N N . ARG B 1 107 ? 2.875 23.625 2.652 1 98.56 107 ARG B N 1
ATOM 2189 C CA . ARG B 1 107 ? 4 23.641 1.724 1 98.56 107 ARG B CA 1
ATOM 2190 C C . ARG B 1 107 ? 5.324 23.484 2.465 1 98.56 107 ARG B C 1
ATOM 2192 O O . ARG B 1 107 ? 6.207 22.734 2.025 1 98.56 107 ARG B O 1
ATOM 2199 N N . LEU B 1 108 ? 5.48 24.172 3.584 1 98.19 108 LEU B N 1
ATOM 2200 C CA . LEU B 1 108 ? 6.695 24.062 4.383 1 98.19 108 LEU B CA 1
ATOM 2201 C C . LEU B 1 108 ? 6.906 22.641 4.875 1 98.19 108 LEU B C 1
ATOM 2203 O O . LEU B 1 108 ? 8.023 22.109 4.809 1 98.19 108 LEU B O 1
ATOM 2207 N N . LEU B 1 109 ? 5.863 22.031 5.328 1 98.75 109 LEU B N 1
ATOM 2208 C CA . LEU B 1 109 ? 5.922 20.656 5.816 1 98.75 109 LEU B CA 1
ATOM 2209 C C . LEU B 1 109 ? 6.289 19.703 4.688 1 98.75 109 LEU B C 1
ATOM 2211 O O . LEU B 1 109 ? 7.145 18.828 4.859 1 98.75 109 LEU B O 1
ATOM 2215 N N . MET B 1 110 ? 5.668 19.891 3.539 1 98.81 110 MET B N 1
ATOM 2216 C CA . MET B 1 110 ? 5.926 19.047 2.381 1 98.81 110 MET B CA 1
ATOM 2217 C C . MET B 1 110 ? 7.375 19.172 1.921 1 98.81 110 MET B C 1
ATOM 2219 O O . MET B 1 110 ? 8.023 18.188 1.609 1 98.81 110 MET B O 1
ATOM 2223 N N . ARG B 1 111 ? 7.875 20.344 1.91 1 98.56 111 ARG B N 1
ATOM 2224 C CA . ARG B 1 111 ? 9.266 20.547 1.515 1 98.56 111 ARG B CA 1
ATOM 2225 C C . ARG B 1 111 ? 10.211 19.844 2.477 1 98.56 111 ARG B C 1
ATOM 2227 O O . ARG B 1 111 ? 11.188 19.219 2.049 1 98.56 111 ARG B O 1
ATOM 2234 N N . ALA B 1 112 ? 9.922 19.922 3.777 1 98.5 112 ALA B N 1
ATOM 2235 C CA . ALA B 1 112 ? 10.75 19.234 4.758 1 98.5 112 ALA B CA 1
ATOM 2236 C C . ALA B 1 112 ? 10.727 17.719 4.527 1 98.5 112 ALA B C 1
ATOM 2238 O O . ALA B 1 112 ? 11.766 17.062 4.562 1 98.5 112 ALA B O 1
ATOM 2239 N N . ALA B 1 113 ? 9.531 17.172 4.277 1 98.56 113 ALA B N 1
ATOM 2240 C CA . ALA B 1 113 ? 9.383 15.734 4.035 1 98.56 113 ALA B CA 1
ATOM 2241 C C . ALA B 1 113 ? 10.086 15.312 2.75 1 98.56 113 ALA B C 1
ATOM 2243 O O . ALA B 1 113 ? 10.789 14.297 2.721 1 98.56 113 ALA B O 1
ATOM 2244 N N . ILE B 1 114 ? 9.938 16.109 1.689 1 98.62 114 ILE B N 1
ATOM 2245 C CA . ILE B 1 114 ? 10.547 15.82 0.399 1 98.62 114 ILE B CA 1
ATOM 2246 C C . ILE B 1 114 ? 12.07 15.891 0.521 1 98.62 114 ILE B C 1
ATOM 2248 O O . ILE B 1 114 ? 12.781 15.016 0.019 1 98.62 114 ILE B O 1
ATOM 2252 N N . ASP B 1 115 ? 12.57 16.953 1.178 1 97.88 115 ASP B N 1
ATOM 2253 C CA . ASP B 1 115 ? 14.008 17.094 1.385 1 97.88 115 ASP B CA 1
ATOM 2254 C C . ASP B 1 115 ? 14.57 15.891 2.148 1 97.88 115 ASP B C 1
ATOM 2256 O O . ASP B 1 115 ? 15.641 15.391 1.819 1 97.88 115 ASP B O 1
ATOM 2260 N N . HIS B 1 116 ? 13.867 15.453 3.174 1 97.75 116 HIS B N 1
ATOM 2261 C CA . HIS B 1 116 ? 14.305 14.297 3.947 1 97.75 116 HIS B CA 1
ATOM 2262 C C . HIS B 1 116 ? 14.344 13.039 3.084 1 97.75 116 HIS B C 1
ATOM 2264 O O . HIS B 1 116 ? 15.312 12.281 3.135 1 97.75 116 HIS B O 1
ATOM 2270 N N . ALA B 1 117 ? 13.273 12.828 2.326 1 97.88 117 ALA B N 1
ATOM 2271 C CA . ALA B 1 117 ? 13.258 11.688 1.41 1 97.88 117 ALA B CA 1
ATOM 2272 C C . ALA B 1 117 ? 14.453 11.734 0.462 1 97.88 117 ALA B C 1
ATOM 2274 O O . ALA B 1 117 ? 15.094 10.711 0.209 1 97.88 117 ALA B O 1
ATOM 2275 N N . GLY B 1 118 ? 14.742 12.898 -0.007 1 96.81 118 GLY B N 1
ATOM 2276 C CA . GLY B 1 118 ? 15.875 13.086 -0.904 1 96.81 118 GLY B CA 1
ATOM 2277 C C . GLY B 1 118 ? 17.203 12.766 -0.256 1 96.81 118 GLY B C 1
ATOM 2278 O O . GLY B 1 118 ? 18.172 12.422 -0.944 1 96.81 118 GLY B O 1
ATOM 2279 N N . ALA B 1 119 ? 17.281 12.859 1.011 1 95.5 119 ALA B N 1
ATOM 2280 C CA . ALA B 1 119 ? 18.516 12.602 1.746 1 95.5 119 ALA B CA 1
ATOM 2281 C C . ALA B 1 119 ? 18.672 11.109 2.057 1 95.5 119 ALA B C 1
ATOM 2283 O O . ALA B 1 119 ? 19.75 10.664 2.459 1 95.5 119 ALA B O 1
ATOM 2284 N N . MET B 1 120 ? 17.594 10.367 1.929 1 94.88 120 MET B N 1
ATOM 2285 C CA . MET B 1 120 ? 17.672 8.922 2.119 1 94.88 120 MET B CA 1
ATOM 2286 C C . MET B 1 120 ? 18.438 8.258 0.977 1 94.88 120 MET B C 1
ATOM 2288 O O . MET B 1 120 ? 18.047 8.359 -0.184 1 94.88 120 MET B O 1
ATOM 2292 N N . ARG B 1 121 ? 19.453 7.598 1.344 1 93.94 121 ARG B N 1
ATOM 2293 C CA . ARG B 1 121 ? 20.281 6.969 0.324 1 93.94 121 ARG B CA 1
ATOM 2294 C C . ARG B 1 121 ? 19.469 6.008 -0.531 1 93.94 121 ARG B C 1
ATOM 2296 O O . ARG B 1 121 ? 18.766 5.141 -0.002 1 93.94 121 ARG B O 1
ATOM 2303 N N . GLY B 1 122 ? 19.516 6.23 -1.824 1 95.06 122 GLY B N 1
ATOM 2304 C CA . GLY B 1 122 ? 18.938 5.281 -2.766 1 95.06 122 GLY B CA 1
ATOM 2305 C C . GLY B 1 122 ? 17.484 5.59 -3.111 1 95.06 122 GLY B C 1
ATOM 2306 O O . GLY B 1 122 ? 16.906 4.973 -4.012 1 95.06 122 GLY B O 1
ATOM 2307 N N . VAL B 1 123 ? 16.859 6.508 -2.414 1 97.25 123 VAL B N 1
ATOM 2308 C CA . VAL B 1 123 ? 15.477 6.848 -2.727 1 97.25 123 VAL B CA 1
ATOM 2309 C C . VAL B 1 123 ? 15.422 7.664 -4.02 1 97.25 123 VAL B C 1
ATOM 2311 O O . VAL B 1 123 ? 16.188 8.617 -4.188 1 97.25 123 VAL B O 1
ATOM 2314 N N . ARG B 1 124 ? 14.477 7.246 -4.906 1 97.62 124 ARG B N 1
ATOM 2315 C CA . ARG B 1 124 ? 14.367 7.844 -6.23 1 97.62 124 ARG B CA 1
ATOM 2316 C C . ARG B 1 124 ? 13.016 8.523 -6.41 1 97.62 124 ARG B C 1
ATOM 2318 O O . ARG B 1 124 ? 12.867 9.422 -7.246 1 97.62 124 ARG B O 1
ATOM 2325 N N . THR B 1 125 ? 12.094 8.047 -5.676 1 98.44 125 THR B N 1
ATOM 2326 C CA . THR B 1 125 ? 10.719 8.492 -5.875 1 98.44 125 THR B CA 1
ATOM 2327 C C . THR B 1 125 ? 10.008 8.695 -4.539 1 98.44 125 THR B C 1
ATOM 2329 O O . THR B 1 125 ? 10.195 7.91 -3.607 1 98.44 125 THR B O 1
ATOM 2332 N N . VAL B 1 126 ? 9.219 9.734 -4.438 1 98.81 126 VAL B N 1
ATOM 2333 C CA . VAL B 1 126 ? 8.32 9.969 -3.312 1 98.81 126 VAL B CA 1
ATOM 2334 C C . VAL B 1 126 ? 6.871 9.875 -3.781 1 98.81 126 VAL B C 1
ATOM 2336 O O . VAL B 1 126 ? 6.5 10.461 -4.801 1 98.81 126 VAL B O 1
ATOM 2339 N N . GLN B 1 127 ? 6.105 9.094 -3.086 1 98.94 127 GLN B N 1
ATOM 2340 C CA . GLN B 1 127 ? 4.711 8.898 -3.475 1 98.94 127 GLN B CA 1
ATOM 2341 C C . GLN B 1 127 ? 3.76 9.398 -2.395 1 98.94 127 GLN B C 1
ATOM 2343 O O . GLN B 1 127 ? 4.16 9.57 -1.239 1 98.94 127 GLN B O 1
ATOM 2348 N N . LEU B 1 128 ? 2.594 9.695 -2.773 1 98.88 128 LEU B N 1
ATOM 2349 C CA . LEU B 1 128 ? 1.474 9.969 -1.878 1 98.88 128 LEU B CA 1
ATOM 2350 C C . LEU B 1 128 ? 0.144 9.703 -2.576 1 98.88 128 LEU B C 1
ATOM 2352 O O . LEU B 1 128 ? 0.106 9.492 -3.789 1 98.88 128 LEU B O 1
ATOM 2356 N N . SER B 1 129 ? -0.904 9.617 -1.807 1 98.75 129 SER B N 1
ATOM 2357 C CA . SER B 1 129 ? -2.268 9.586 -2.324 1 98.75 129 SER B CA 1
ATOM 2358 C C . SER B 1 129 ? -3.127 10.672 -1.682 1 98.75 129 SER B C 1
ATOM 2360 O O . SER B 1 129 ? -2.828 11.133 -0.578 1 98.75 129 SER B O 1
ATOM 2362 N N . VAL B 1 130 ? -4.145 11.133 -2.422 1 98.81 130 VAL B N 1
ATOM 2363 C CA . VAL B 1 130 ? -5.031 12.195 -1.971 1 98.81 130 VAL B CA 1
ATOM 2364 C C . VAL B 1 130 ? -6.438 11.969 -2.525 1 98.81 130 VAL B C 1
ATOM 2366 O O . VAL B 1 130 ? -6.598 11.57 -3.68 1 98.81 130 VAL B O 1
ATOM 2369 N N . THR B 1 131 ? -7.406 12.195 -1.659 1 98.62 131 THR B N 1
ATOM 2370 C CA . THR B 1 131 ? -8.766 12.055 -2.166 1 98.62 131 THR B CA 1
ATOM 2371 C C . THR B 1 131 ? -9.008 13 -3.338 1 98.62 131 THR B C 1
ATOM 2373 O O . THR B 1 131 ? -8.539 14.148 -3.324 1 98.62 131 THR B O 1
ATOM 2376 N N . ALA B 1 132 ? -9.727 12.547 -4.301 1 98.44 132 ALA B N 1
ATOM 2377 C CA . ALA B 1 132 ? -9.93 13.273 -5.551 1 98.44 132 ALA B CA 1
ATOM 2378 C C . ALA B 1 132 ? -10.633 14.602 -5.309 1 98.44 132 ALA B C 1
ATOM 2380 O O . ALA B 1 132 ? -10.438 15.562 -6.055 1 98.44 132 ALA B O 1
ATOM 2381 N N . ASN B 1 133 ? -11.406 14.695 -4.266 1 97.56 133 ASN B N 1
ATOM 2382 C CA . ASN B 1 133 ? -12.18 15.906 -4.004 1 97.56 133 ASN B CA 1
ATOM 2383 C C . ASN B 1 133 ? -11.375 16.938 -3.215 1 97.56 133 ASN B C 1
ATOM 2385 O O . ASN B 1 133 ? -11.852 18.031 -2.951 1 97.56 133 ASN B O 1
ATOM 2389 N N . ASN B 1 134 ? -10.219 16.578 -2.766 1 97.44 134 ASN B N 1
ATOM 2390 C CA . ASN B 1 134 ? -9.344 17.516 -2.059 1 97.44 134 ASN B CA 1
ATOM 2391 C C . ASN B 1 134 ? -8.539 18.359 -3.027 1 97.44 134 ASN B C 1
ATOM 2393 O O . ASN B 1 134 ? -7.328 18.172 -3.182 1 97.44 134 ASN B O 1
ATOM 2397 N N . ALA B 1 135 ? -9.156 19.328 -3.588 1 97.38 135 ALA B N 1
ATOM 2398 C CA . ALA B 1 135 ? -8.57 20.141 -4.648 1 97.38 135 ALA B CA 1
ATOM 2399 C C . ALA B 1 135 ? -7.367 20.922 -4.137 1 97.38 135 ALA B C 1
ATOM 2401 O O . ALA B 1 135 ? -6.367 21.078 -4.844 1 97.38 135 ALA B O 1
ATOM 2402 N N . ALA B 1 136 ? -7.48 21.438 -2.945 1 96.88 136 ALA B N 1
ATOM 2403 C CA . ALA B 1 136 ? -6.406 22.25 -2.381 1 96.88 136 ALA B CA 1
ATOM 2404 C C . ALA B 1 136 ? -5.121 21.438 -2.234 1 96.88 136 ALA B C 1
ATOM 2406 O O . ALA B 1 136 ? -4.043 21.906 -2.615 1 96.88 136 ALA B O 1
ATOM 2407 N N . ALA B 1 137 ? -5.227 20.25 -1.708 1 98.12 137 ALA B N 1
ATOM 2408 C CA . ALA B 1 137 ? -4.062 19.391 -1.547 1 98.12 137 ALA B CA 1
ATOM 2409 C C . ALA B 1 137 ? -3.49 18.984 -2.902 1 98.12 137 ALA B C 1
ATOM 2411 O O . ALA B 1 137 ? -2.275 19.016 -3.104 1 98.12 137 ALA B O 1
ATOM 2412 N N . ARG B 1 138 ? -4.344 18.609 -3.811 1 98.56 138 ARG B N 1
ATOM 2413 C CA . ARG B 1 138 ? -3.896 18.219 -5.141 1 98.56 138 ARG B CA 1
ATOM 2414 C C . ARG B 1 138 ? -3.111 19.344 -5.816 1 98.56 138 ARG B C 1
ATOM 2416 O O . ARG B 1 138 ? -2.068 19.094 -6.426 1 98.56 138 ARG B O 1
ATOM 2423 N N . ARG B 1 139 ? -3.592 20.516 -5.734 1 98.31 139 ARG B N 1
ATOM 2424 C CA . ARG B 1 139 ? -2.902 21.672 -6.301 1 98.31 139 ARG B CA 1
ATOM 2425 C C . ARG B 1 139 ? -1.544 21.875 -5.641 1 98.31 139 ARG B C 1
ATOM 2427 O O . ARG B 1 139 ? -0.552 22.156 -6.324 1 98.31 139 ARG B O 1
ATOM 2434 N N . LEU B 1 140 ? -1.527 21.812 -4.336 1 98.62 140 LEU B N 1
ATOM 2435 C CA . LEU B 1 140 ? -0.268 21.938 -3.611 1 98.62 140 LEU B CA 1
ATOM 2436 C C . LEU B 1 140 ? 0.744 20.906 -4.094 1 98.62 140 LEU B C 1
ATOM 2438 O O . LEU B 1 140 ? 1.88 21.25 -4.426 1 98.62 140 LEU B O 1
ATOM 2442 N N . TYR B 1 141 ? 0.32 19.641 -4.133 1 98.88 141 TYR B N 1
ATOM 2443 C CA . TYR B 1 141 ? 1.236 18.578 -4.5 1 98.88 141 TYR B CA 1
ATOM 2444 C C . TYR B 1 141 ? 1.722 18.734 -5.938 1 98.88 141 TYR B C 1
ATOM 2446 O O . TYR B 1 141 ? 2.908 18.562 -6.223 1 98.88 141 TYR B O 1
ATOM 2454 N N . ALA B 1 142 ? 0.802 19.094 -6.812 1 98.81 142 ALA B N 1
ATOM 2455 C CA . ALA B 1 142 ? 1.19 19.359 -8.195 1 98.81 142 ALA B CA 1
ATOM 2456 C C . ALA B 1 142 ? 2.213 20.5 -8.266 1 98.81 142 ALA B C 1
ATOM 2458 O O . ALA B 1 142 ? 3.193 20.406 -9.008 1 98.81 142 ALA B O 1
ATOM 2459 N N . SER B 1 143 ? 2 21.531 -7.516 1 98.69 143 SER B N 1
ATOM 2460 C CA . SER B 1 143 ? 2.896 22.688 -7.516 1 98.69 143 SER B CA 1
ATOM 2461 C C . SER B 1 143 ? 4.281 22.312 -7 1 98.69 143 SER B C 1
ATOM 2463 O O . SER B 1 143 ? 5.258 23.016 -7.258 1 98.69 143 SER B O 1
ATOM 2465 N N . LEU B 1 144 ? 4.375 21.25 -6.285 1 98.56 144 LEU B N 1
ATOM 2466 C CA . LEU B 1 144 ? 5.641 20.781 -5.742 1 98.56 144 LEU B CA 1
ATOM 2467 C C . LEU B 1 144 ? 6.285 19.75 -6.668 1 98.56 144 LEU B C 1
ATOM 2469 O O . LEU B 1 144 ? 7.336 19.188 -6.348 1 98.56 144 LEU B O 1
ATOM 2473 N N . GLY B 1 145 ? 5.617 19.453 -7.773 1 98.44 145 GLY B N 1
ATOM 2474 C CA . GLY B 1 145 ? 6.227 18.609 -8.797 1 98.44 145 GLY B CA 1
ATOM 2475 C C . GLY B 1 145 ? 5.656 17.219 -8.852 1 98.44 145 GLY B C 1
ATOM 2476 O O . GLY B 1 145 ? 6.055 16.406 -9.688 1 98.44 145 GLY B O 1
ATOM 2477 N N . PHE B 1 146 ? 4.715 16.906 -7.98 1 98.81 146 PHE B N 1
ATOM 2478 C CA . PHE B 1 146 ? 4.074 15.594 -8.039 1 98.81 146 PHE B CA 1
ATOM 2479 C C . PHE B 1 146 ? 3.225 15.469 -9.297 1 98.81 146 PHE B C 1
ATOM 2481 O O . PHE B 1 146 ? 2.553 16.422 -9.703 1 98.81 146 PHE B O 1
ATOM 2488 N N . GLU B 1 147 ? 3.238 14.258 -9.883 1 98.75 147 GLU B N 1
ATOM 2489 C CA . GLU B 1 147 ? 2.418 13.93 -11.047 1 98.75 147 GLU B CA 1
ATOM 2490 C C . GLU B 1 147 ? 1.48 12.766 -10.742 1 98.75 147 GLU B C 1
ATOM 2492 O O . GLU B 1 147 ? 1.853 11.828 -10.031 1 98.75 147 GLU B O 1
ATOM 2497 N N . GLU B 1 148 ? 0.304 12.828 -11.305 1 98.81 148 GLU B N 1
ATOM 2498 C CA . GLU B 1 148 ? -0.659 11.75 -11.125 1 98.81 148 GLU B CA 1
ATOM 2499 C C . GLU B 1 148 ? -0.267 10.523 -11.938 1 98.81 148 GLU B C 1
ATOM 2501 O O . GLU B 1 148 ? 0.121 10.641 -13.102 1 98.81 148 GLU B O 1
ATOM 2506 N N . TYR B 1 149 ? -0.314 9.375 -11.297 1 98.88 149 TYR B N 1
ATOM 2507 C CA . TYR B 1 149 ? -0.006 8.164 -12.047 1 98.88 149 TYR B CA 1
ATOM 2508 C C . TYR B 1 149 ? -1.142 7.156 -11.945 1 98.88 149 TYR B C 1
ATOM 2510 O O . TYR B 1 149 ? -1.084 6.082 -12.547 1 98.88 149 TYR B O 1
ATOM 2518 N N . GLY B 1 150 ? -2.213 7.535 -11.195 1 98.81 150 GLY B N 1
ATOM 2519 C CA . GLY B 1 150 ? -3.359 6.648 -11.07 1 98.81 150 GLY B CA 1
ATOM 2520 C C . GLY B 1 150 ? -4.547 7.297 -10.383 1 98.81 150 GLY B C 1
ATOM 2521 O O . GLY B 1 150 ? -4.395 8.305 -9.688 1 98.81 150 GLY B O 1
ATOM 2522 N N . LEU B 1 151 ? -5.652 6.77 -10.641 1 98.88 151 LEU B N 1
ATOM 2523 C CA . LEU B 1 151 ? -6.91 7.105 -9.977 1 98.88 151 LEU B CA 1
ATOM 2524 C C . LEU B 1 151 ? -7.613 5.852 -9.477 1 98.88 151 LEU B C 1
ATOM 2526 O O 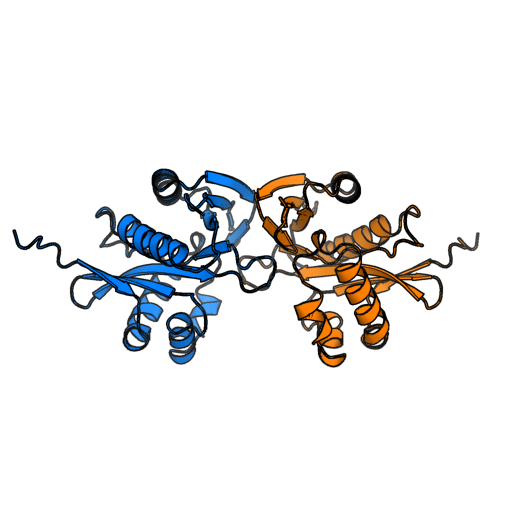. LEU B 1 151 ? -8.117 5.055 -10.266 1 98.88 151 LEU B O 1
ATOM 2530 N N . GLU B 1 152 ? -7.629 5.691 -8.203 1 98.75 152 GLU B N 1
ATOM 2531 C CA . GLU B 1 152 ? -8.297 4.551 -7.59 1 98.75 152 GLU B CA 1
ATOM 2532 C C . GLU B 1 152 ? -9.742 4.887 -7.223 1 98.75 152 GLU B C 1
ATOM 2534 O O . GLU B 1 152 ? -9.984 5.695 -6.324 1 98.75 152 GLU B O 1
ATOM 2539 N N . ARG B 1 153 ? -10.656 4.227 -7.848 1 98.38 153 ARG B N 1
ATOM 2540 C CA . ARG B 1 153 ? -12.062 4.418 -7.516 1 98.38 153 ARG B CA 1
ATOM 2541 C C . ARG B 1 153 ? -12.414 3.736 -6.199 1 98.38 153 ARG B C 1
ATOM 2543 O O . ARG B 1 153 ? -11.945 2.629 -5.922 1 98.38 153 ARG B O 1
ATOM 2550 N N . GLU B 1 154 ? -13.266 4.414 -5.398 1 98.25 154 GLU B N 1
ATOM 2551 C CA . GLU B 1 154 ? -13.734 3.875 -4.125 1 98.25 154 GLU B CA 1
ATOM 2552 C C . GLU B 1 154 ? -12.57 3.422 -3.254 1 98.25 154 GLU B C 1
ATOM 2554 O O . GLU B 1 154 ? -12.594 2.324 -2.693 1 98.25 154 GLU B O 1
ATOM 2559 N N . ALA B 1 155 ? -11.562 4.285 -3.213 1 98.75 155 ALA B N 1
ATOM 2560 C CA . ALA B 1 155 ? -10.336 3.973 -2.479 1 98.75 155 ALA B CA 1
ATOM 2561 C C . ALA B 1 155 ? -10.602 3.914 -0.976 1 98.75 155 ALA B C 1
ATOM 2563 O O . ALA B 1 155 ? -9.961 3.143 -0.257 1 98.75 155 ALA B O 1
ATOM 2564 N N . LEU B 1 156 ? -11.5 4.691 -0.498 1 98.62 156 LEU B N 1
ATOM 2565 C CA . LEU B 1 156 ? -11.844 4.75 0.918 1 98.62 156 LEU B CA 1
ATOM 2566 C C . LEU B 1 156 ? -13.352 4.668 1.116 1 98.62 156 LEU B C 1
ATOM 2568 O O . LEU B 1 156 ? -14.117 5.125 0.265 1 98.62 156 LEU B O 1
ATOM 2572 N N . CYS B 1 157 ? -13.734 4.094 2.219 1 98.31 157 CYS B N 1
ATOM 2573 C CA . CYS B 1 157 ? -15.109 4.125 2.703 1 98.31 157 CYS B CA 1
ATOM 2574 C C . CYS B 1 157 ? -15.188 4.777 4.078 1 98.31 157 CYS B C 1
ATOM 2576 O O . CYS B 1 157 ? -14.672 4.242 5.059 1 98.31 157 CYS B O 1
ATOM 2578 N N . VAL B 1 158 ? -15.805 5.93 4.141 1 98.06 158 VAL B N 1
ATOM 2579 C CA . VAL B 1 158 ? -15.93 6.707 5.367 1 98.06 158 VAL B CA 1
ATOM 2580 C C . VAL B 1 158 ? -17.406 6.883 5.719 1 98.06 158 VAL B C 1
ATOM 2582 O O . VAL B 1 158 ? -18.125 7.629 5.047 1 98.06 158 VAL B O 1
ATOM 2585 N N . ASN B 1 159 ? -17.828 6.211 6.777 1 95.06 159 ASN B N 1
ATOM 2586 C CA . ASN B 1 159 ? -19.234 6.266 7.176 1 95.06 159 ASN B CA 1
ATOM 2587 C C . ASN B 1 159 ? -20.156 5.934 6.012 1 95.06 159 ASN B C 1
ATOM 2589 O O . ASN B 1 159 ? -21.125 6.648 5.77 1 95.06 159 ASN B O 1
ATOM 2593 N N . GLY B 1 160 ? -19.766 5.016 5.289 1 95.75 160 GLY B N 1
ATOM 2594 C CA . GLY B 1 160 ? -20.609 4.512 4.215 1 95.75 160 GLY B CA 1
ATOM 2595 C C . GLY B 1 160 ? -20.406 5.254 2.908 1 95.75 160 GLY B C 1
ATOM 2596 O O . GLY B 1 160 ? -20.938 4.852 1.871 1 95.75 160 GLY B O 1
ATOM 2597 N N . GLN B 1 161 ? -19.734 6.332 2.939 1 97.75 161 GLN B N 1
ATOM 2598 C CA . GLN B 1 161 ? -19.453 7.105 1.731 1 97.75 161 GLN B CA 1
ATOM 2599 C C . GLN B 1 161 ? -18.125 6.699 1.102 1 97.75 161 GLN B C 1
ATOM 2601 O O . GLN B 1 161 ? -17.125 6.582 1.797 1 97.75 161 GLN B O 1
ATOM 2606 N N . LEU B 1 162 ? -18.172 6.496 -0.218 1 98.12 162 LEU B N 1
ATOM 2607 C CA . LEU B 1 162 ? -16.984 6.07 -0.944 1 98.12 162 LEU B CA 1
ATOM 2608 C C . LEU B 1 162 ? -16.266 7.266 -1.562 1 98.12 162 LEU B C 1
ATOM 2610 O O . LEU B 1 162 ? -16.906 8.172 -2.094 1 98.12 162 LEU B O 1
ATOM 2614 N N . TYR B 1 163 ? -14.961 7.281 -1.487 1 98.69 163 TYR B N 1
ATOM 2615 C CA . TYR B 1 163 ? -14.133 8.344 -2.039 1 98.69 163 TYR B CA 1
ATOM 2616 C C . TYR B 1 163 ? -13.078 7.777 -2.982 1 98.69 163 TYR B C 1
ATOM 2618 O O . TYR B 1 163 ? -12.477 6.738 -2.697 1 98.69 163 TYR B O 1
ATOM 2626 N N . ASP B 1 164 ? -12.906 8.453 -4.121 1 98.75 164 ASP B N 1
ATOM 2627 C CA . ASP B 1 164 ? -11.797 8.156 -5.02 1 98.75 164 ASP B CA 1
ATOM 2628 C C . ASP B 1 164 ? -10.5 8.781 -4.52 1 98.75 164 ASP B C 1
ATOM 2630 O O . ASP B 1 164 ? -10.523 9.812 -3.844 1 98.75 164 ASP B O 1
ATOM 2634 N N . GLU B 1 165 ? -9.367 8.148 -4.832 1 98.81 165 GLU B N 1
ATOM 2635 C CA . GLU B 1 165 ? -8.062 8.734 -4.531 1 98.81 165 GLU B CA 1
ATOM 2636 C C . GLU B 1 165 ? -7.211 8.859 -5.793 1 98.81 165 GLU B C 1
ATOM 2638 O O . GLU B 1 165 ? -7.199 7.953 -6.633 1 98.81 165 GLU B O 1
ATOM 2643 N N . VAL B 1 166 ? -6.547 9.969 -5.887 1 98.88 166 VAL B N 1
ATOM 2644 C CA . VAL B 1 166 ? -5.516 10.18 -6.895 1 98.88 166 VAL B CA 1
ATOM 2645 C C . VAL B 1 166 ? -4.156 9.758 -6.344 1 98.88 166 VAL B C 1
ATOM 2647 O O . VAL B 1 166 ? -3.791 10.125 -5.227 1 98.88 166 VAL B O 1
ATOM 2650 N N . LEU B 1 167 ? -3.475 8.914 -7.086 1 98.94 167 LEU B N 1
ATOM 2651 C CA . LEU B 1 167 ? -2.113 8.5 -6.766 1 98.94 167 LEU B CA 1
ATOM 2652 C C . LEU B 1 167 ? -1.095 9.414 -7.426 1 98.94 167 LEU B C 1
ATOM 2654 O O . LEU B 1 167 ? -1.176 9.68 -8.633 1 98.94 167 LEU B O 1
ATOM 2658 N N . MET B 1 168 ? -0.125 9.977 -6.629 1 98.94 168 MET B N 1
ATOM 2659 C CA . MET B 1 168 ? 0.842 10.922 -7.172 1 98.94 168 MET B CA 1
ATOM 2660 C C . MET B 1 168 ? 2.266 10.523 -6.805 1 98.94 168 MET B C 1
ATOM 2662 O O . MET B 1 168 ? 2.488 9.875 -5.777 1 98.94 168 MET B O 1
ATOM 2666 N N . ALA B 1 169 ? 3.154 10.898 -7.664 1 98.88 169 ALA B N 1
ATOM 2667 C CA . ALA B 1 169 ? 4.566 10.594 -7.449 1 98.88 169 ALA B CA 1
ATOM 2668 C C . ALA B 1 169 ? 5.449 11.766 -7.871 1 98.88 169 ALA B C 1
ATOM 2670 O O . ALA B 1 169 ? 5.113 12.5 -8.805 1 98.88 169 ALA B O 1
ATOM 2671 N N . LEU B 1 170 ? 6.484 11.953 -7.152 1 98.75 170 LEU B N 1
ATOM 2672 C CA . LEU B 1 170 ? 7.555 12.906 -7.434 1 98.75 170 LEU B CA 1
ATOM 2673 C C . LEU B 1 170 ? 8.867 12.18 -7.703 1 98.75 170 LEU B C 1
ATOM 2675 O O . LEU B 1 170 ? 9.375 11.461 -6.84 1 98.75 170 LEU B O 1
ATOM 2679 N N . ALA B 1 171 ? 9.406 12.281 -8.898 1 97.94 171 ALA B N 1
ATOM 2680 C CA . ALA B 1 171 ? 10.742 11.789 -9.195 1 97.94 171 ALA B CA 1
ATOM 2681 C C . ALA B 1 171 ? 11.812 12.711 -8.609 1 97.94 171 ALA B C 1
ATOM 2683 O O . ALA B 1 171 ? 11.805 13.914 -8.867 1 97.94 171 ALA B O 1
ATOM 2684 N N . LEU B 1 172 ? 12.664 12.133 -7.758 1 95.69 172 LEU B N 1
ATOM 2685 C CA . LEU B 1 172 ? 13.711 12.945 -7.148 1 95.69 172 LEU B CA 1
ATOM 2686 C C . LEU B 1 172 ? 14.93 13.039 -8.062 1 95.69 172 LEU B C 1
ATOM 2688 O O . LEU B 1 172 ? 15.289 12.062 -8.727 1 95.69 172 LEU B O 1
ATOM 2692 N N . SER B 1 173 ? 15.102 14.273 -8.812 1 71.94 173 SER B N 1
ATOM 2693 C CA . SER B 1 173 ? 16.172 14.586 -9.758 1 71.94 173 SER B CA 1
ATOM 2694 C C . SER B 1 173 ? 17.547 14.312 -9.156 1 71.94 173 SER B C 1
ATOM 2696 O O . SER B 1 173 ? 17.719 14.359 -7.934 1 71.94 173 SER B O 1
ATOM 2698 N N . GLY B 1 174 ? 18.719 13.883 -10.125 1 60.06 174 GLY B N 1
ATOM 2699 C CA . GLY B 1 174 ? 20.156 13.812 -9.891 1 60.06 174 GLY B CA 1
ATOM 2700 C C . GLY B 1 174 ? 20.641 12.406 -9.586 1 60.06 174 GLY B C 1
ATOM 2701 O O . GLY B 1 174 ? 21.828 12.188 -9.398 1 60.06 174 GLY B O 1
ATOM 2702 N N . ARG B 1 175 ? 19.656 11.5 -9.078 1 42.34 175 ARG B N 1
ATOM 2703 C CA . ARG B 1 175 ? 20.328 10.242 -8.812 1 42.34 175 ARG B CA 1
ATOM 2704 C C . ARG B 1 175 ? 20.156 9.266 -9.977 1 42.34 175 ARG B C 1
ATOM 2706 O O . ARG B 1 175 ? 19.188 9.352 -10.719 1 42.34 175 ARG B O 1
#

Nearest PDB structures (foldseek):
  6tgx-assembly1_A  TM=7.697E-01  e=1.492E-12  Arabidopsis thaliana
  6tgx-assembly2_B  TM=7.629E-01  e=5.088E-12  Arabidopsis thaliana
  6th0-assembly1_A  TM=7.576E-01  e=2.359E-11  Arabidopsis thaliana
  3owc-assembly2_B  TM=7.778E-01  e=2.581E-10  Pseudomonas aeruginosa PAO1
  3tcv-assembly1_A  TM=6.279E-01  e=1.674E-08  Brucella abortus 2308